Protein AF-A0A7S2MA57-F1 (afdb_monomer)

Structure (mmCIF, N/CA/C/O backbone):
data_AF-A0A7S2MA57-F1
#
_entry.id   AF-A0A7S2MA57-F1
#
loop_
_atom_site.group_PDB
_atom_site.id
_atom_site.type_symbol
_atom_site.label_atom_id
_atom_site.label_alt_id
_atom_site.label_comp_id
_atom_site.label_asym_id
_atom_site.label_entity_id
_atom_site.label_seq_id
_atom_site.pdbx_PDB_ins_code
_atom_site.Cartn_x
_atom_site.Cartn_y
_atom_site.Cartn_z
_atom_site.occupancy
_atom_site.B_iso_or_equiv
_atom_site.auth_seq_id
_atom_site.auth_comp_id
_atom_site.auth_asym_id
_atom_site.auth_atom_id
_atom_site.pdbx_PDB_model_num
ATOM 1 N N . SER A 1 1 ? 3.643 -1.842 17.073 1.00 68.69 1 SER A N 1
ATOM 2 C CA . SER A 1 1 ? 4.776 -1.241 16.333 1.00 68.69 1 SER A CA 1
ATOM 3 C C . SER A 1 1 ? 4.291 -0.737 14.978 1.00 68.69 1 SER A C 1
ATOM 5 O O . SER A 1 1 ? 3.244 -1.193 14.526 1.00 68.69 1 SER A O 1
ATOM 7 N N . VAL A 1 2 ? 5.027 0.169 14.314 1.00 77.69 2 VAL A N 1
ATOM 8 C CA . VAL A 1 2 ? 4.663 0.701 12.977 1.00 77.69 2 VAL A CA 1
ATOM 9 C C . VAL A 1 2 ? 4.400 -0.425 11.975 1.00 77.69 2 VAL A C 1
ATOM 11 O O . VAL A 1 2 ? 3.403 -0.397 11.265 1.00 77.69 2 VAL A O 1
ATOM 14 N N . LEU A 1 3 ? 5.228 -1.474 11.976 1.00 82.31 3 LEU A N 1
ATOM 15 C CA . LEU A 1 3 ? 5.058 -2.611 11.069 1.00 82.31 3 LEU A CA 1
ATOM 16 C C . LEU A 1 3 ? 3.734 -3.362 11.284 1.00 82.31 3 LEU A C 1
ATOM 18 O O . LEU A 1 3 ? 3.107 -3.780 10.314 1.00 82.31 3 LEU A O 1
ATOM 22 N N . GLN A 1 4 ? 3.282 -3.513 12.532 1.00 79.25 4 GLN A N 1
ATOM 23 C CA . GLN A 1 4 ? 1.975 -4.114 12.826 1.00 79.25 4 GLN A CA 1
ATOM 24 C C . GLN A 1 4 ? 0.835 -3.223 12.323 1.00 79.25 4 GLN A C 1
ATOM 26 O O . GLN A 1 4 ? -0.123 -3.733 11.756 1.00 79.25 4 GLN A O 1
ATOM 31 N N . ALA A 1 5 ? 0.958 -1.901 12.464 1.00 79.81 5 ALA A N 1
ATOM 32 C CA . ALA A 1 5 ? -0.032 -0.947 11.967 1.00 79.81 5 ALA A CA 1
ATOM 33 C C . ALA A 1 5 ? -0.131 -0.958 10.436 1.00 79.81 5 ALA A C 1
ATOM 35 O O . ALA A 1 5 ? -1.224 -1.046 9.880 1.00 79.81 5 ALA A O 1
ATOM 36 N N . VAL A 1 6 ? 1.017 -0.959 9.754 1.00 88.38 6 VAL A N 1
ATOM 37 C CA . VAL A 1 6 ? 1.087 -1.093 8.294 1.00 88.38 6 VAL A CA 1
ATOM 38 C C . VAL A 1 6 ? 0.484 -2.425 7.859 1.00 88.38 6 VAL A C 1
ATOM 40 O O . VAL A 1 6 ? -0.307 -2.463 6.922 1.00 88.38 6 VAL A O 1
ATOM 43 N N . SER A 1 7 ? 0.803 -3.513 8.564 1.00 88.31 7 SER A N 1
ATOM 44 C CA . SER A 1 7 ? 0.260 -4.840 8.256 1.00 88.31 7 SER A CA 1
ATOM 45 C C . SER A 1 7 ? -1.256 -4.903 8.460 1.00 88.31 7 SER A C 1
ATOM 47 O O . SER A 1 7 ? -1.947 -5.542 7.670 1.00 88.31 7 SER A O 1
ATOM 49 N N . ALA A 1 8 ? -1.778 -4.204 9.473 1.00 83.94 8 ALA A N 1
ATOM 50 C CA . ALA A 1 8 ? -3.209 -4.044 9.717 1.00 83.94 8 ALA A CA 1
ATOM 51 C C . ALA A 1 8 ? -3.909 -3.306 8.584 1.00 83.94 8 ALA A C 1
ATOM 53 O O . ALA A 1 8 ? -4.908 -3.794 8.062 1.00 83.94 8 ALA A O 1
ATOM 54 N N . CYS A 1 9 ? -3.341 -2.180 8.155 1.00 87.50 9 CYS A N 1
ATOM 55 C CA . CYS A 1 9 ? -3.924 -1.373 7.090 1.00 87.50 9 CYS A CA 1
ATOM 56 C C . CYS A 1 9 ? -3.825 -2.046 5.718 1.00 87.50 9 CYS A C 1
ATOM 58 O O . CYS A 1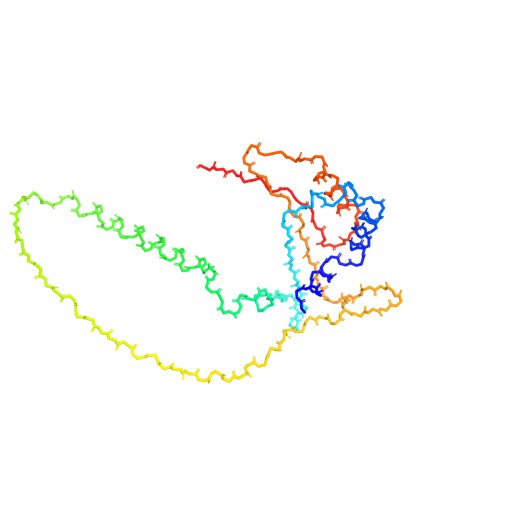 9 ? -4.754 -1.957 4.920 1.00 87.50 9 CYS A O 1
ATOM 60 N N . ALA A 1 10 ? -2.725 -2.749 5.443 1.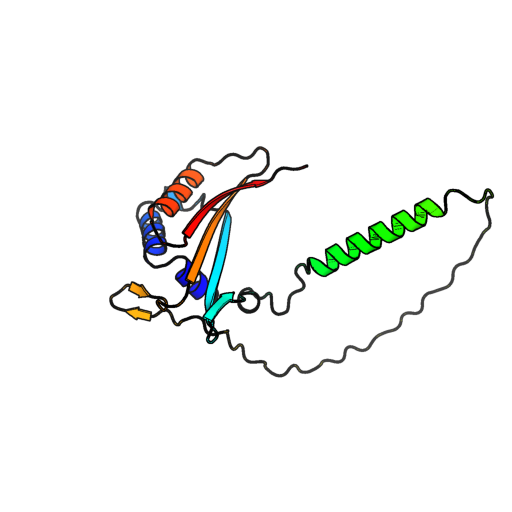00 90.69 10 ALA A N 1
ATOM 61 C CA . ALA A 1 10 ? -2.558 -3.498 4.204 1.00 90.69 10 ALA A CA 1
ATOM 62 C C . ALA A 1 10 ? -3.466 -4.737 4.155 1.00 90.69 10 ALA A C 1
ATOM 64 O O . ALA A 1 10 ? -3.992 -5.093 3.099 1.00 90.69 10 ALA A O 1
ATOM 65 N N . GLY A 1 11 ? -3.642 -5.415 5.291 1.00 87.31 11 GLY A N 1
ATOM 66 C CA . GLY A 1 11 ? -4.363 -6.676 5.384 1.00 87.31 11 GLY A CA 1
ATOM 67 C C . GLY A 1 11 ? -3.663 -7.843 4.670 1.00 87.31 11 GLY A C 1
ATOM 68 O O . GLY A 1 11 ? -2.747 -7.686 3.857 1.00 87.31 11 GLY A O 1
ATOM 69 N N . GLY A 1 12 ? -4.123 -9.066 4.949 1.00 87.69 12 GLY A N 1
ATOM 70 C CA . GLY A 1 12 ? -3.501 -10.285 4.415 1.00 87.69 12 GLY A CA 1
ATOM 71 C C . GLY A 1 12 ? -3.557 -10.411 2.886 1.00 87.69 12 GLY A C 1
ATOM 72 O O . GLY A 1 12 ? -2.613 -10.910 2.273 1.00 87.69 12 GLY A O 1
ATOM 73 N N . ARG A 1 13 ? -4.627 -9.927 2.238 1.00 90.19 13 ARG A N 1
ATOM 74 C CA . ARG A 1 13 ? -4.774 -9.978 0.769 1.00 90.19 13 ARG A CA 1
ATOM 75 C C . ARG A 1 13 ? -3.748 -9.109 0.045 1.00 90.19 13 ARG A C 1
ATOM 77 O O . ARG A 1 13 ? -3.128 -9.581 -0.905 1.00 90.19 13 ARG A O 1
ATOM 84 N N . MET A 1 14 ? -3.515 -7.884 0.518 1.00 93.56 14 MET A N 1
ATOM 85 C CA . MET A 1 14 ? -2.506 -7.011 -0.085 1.00 93.56 14 MET A CA 1
ATOM 86 C C . MET A 1 14 ? -1.110 -7.586 0.104 1.00 93.56 14 MET A C 1
ATOM 88 O O . MET A 1 14 ? -0.376 -7.760 -0.865 1.00 93.56 14 MET A O 1
ATOM 92 N N . LEU A 1 15 ? -0.767 -7.936 1.347 1.00 94.06 15 LEU A N 1
ATOM 93 C CA . LEU A 1 15 ? 0.555 -8.464 1.670 1.00 94.06 15 LEU A CA 1
ATOM 94 C C . LEU A 1 15 ? 0.847 -9.751 0.897 1.00 94.06 15 LEU A C 1
ATOM 96 O O . LEU A 1 15 ? 1.915 -9.873 0.308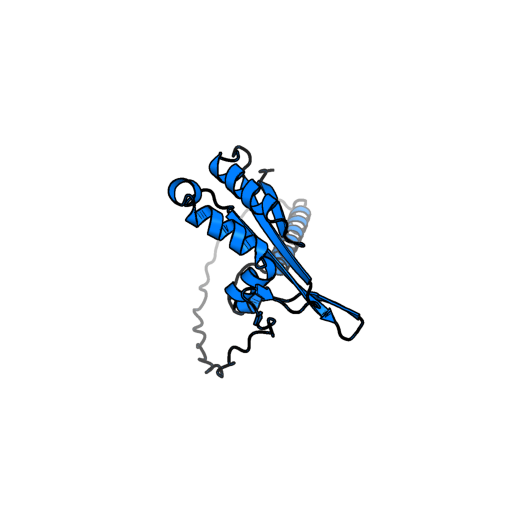 1.00 94.06 15 LEU A O 1
ATOM 100 N N . SER A 1 16 ? -0.106 -10.685 0.830 1.00 94.44 16 SER A N 1
ATOM 101 C CA . SER A 1 16 ? 0.069 -11.913 0.043 1.00 94.44 16 SER A CA 1
ATOM 102 C C . SER A 1 16 ? 0.233 -11.630 -1.449 1.00 94.44 16 SER A C 1
ATOM 104 O O . SER A 1 16 ? 1.080 -12.256 -2.080 1.00 94.44 16 SER A O 1
ATOM 106 N N . THR A 1 17 ? -0.500 -10.664 -2.009 1.00 96.00 17 THR A N 1
ATOM 107 C CA . THR A 1 17 ? -0.375 -10.267 -3.421 1.00 96.00 17 THR A CA 1
ATOM 108 C C . THR A 1 17 ? 1.010 -9.685 -3.716 1.00 96.00 17 THR A C 1
ATOM 110 O O . THR A 1 17 ? 1.671 -10.118 -4.661 1.00 96.00 17 THR A O 1
ATOM 113 N N . VAL A 1 18 ? 1.494 -8.767 -2.875 1.00 96.31 18 VAL A N 1
ATOM 114 C CA . VAL A 1 18 ? 2.828 -8.153 -2.994 1.00 96.31 18 VAL A CA 1
ATOM 115 C C . VAL A 1 18 ? 3.930 -9.203 -2.838 1.00 96.31 18 VAL A C 1
ATOM 117 O O . VAL A 1 18 ? 4.781 -9.342 -3.716 1.00 96.31 18 VAL A O 1
ATOM 120 N N . LEU A 1 19 ? 3.890 -9.996 -1.763 1.00 96.62 19 LEU A N 1
ATOM 121 C CA . LEU A 1 19 ? 4.907 -11.012 -1.479 1.00 96.62 19 LEU A CA 1
ATOM 122 C C . LEU A 1 19 ? 4.944 -12.098 -2.556 1.00 96.62 19 LEU A C 1
ATOM 124 O O . LEU A 1 19 ? 6.024 -12.498 -2.984 1.00 96.62 19 LEU A O 1
ATOM 128 N N . ARG A 1 20 ? 3.780 -12.545 -3.042 1.00 97.44 20 ARG A N 1
ATOM 129 C CA . ARG A 1 20 ? 3.695 -13.509 -4.146 1.00 97.44 20 ARG A CA 1
ATOM 130 C C . ARG A 1 20 ? 4.289 -12.940 -5.427 1.00 97.44 20 ARG A C 1
ATOM 132 O O . ARG A 1 20 ? 5.005 -13.653 -6.117 1.00 97.44 20 ARG A O 1
ATOM 139 N N . THR A 1 21 ? 4.020 -11.673 -5.728 1.00 97.50 21 THR A N 1
ATOM 140 C CA . THR A 1 21 ? 4.571 -10.993 -6.907 1.00 97.50 21 THR A CA 1
ATOM 141 C C . THR A 1 21 ? 6.097 -10.940 -6.846 1.00 97.50 21 THR A C 1
ATOM 143 O O . THR A 1 21 ? 6.763 -11.356 -7.791 1.00 97.50 21 THR A O 1
ATOM 146 N N . MET A 1 22 ? 6.662 -10.531 -5.705 1.00 97.50 22 MET A N 1
ATOM 147 C CA . MET A 1 22 ? 8.116 -10.508 -5.512 1.00 97.50 22 MET A CA 1
ATOM 148 C C . MET A 1 22 ? 8.738 -11.906 -5.549 1.00 97.50 22 MET A C 1
ATOM 150 O O . MET A 1 22 ? 9.830 -12.070 -6.080 1.00 97.50 22 MET A O 1
ATOM 154 N N . ALA A 1 23 ? 8.061 -12.915 -4.996 1.00 98.00 23 ALA A N 1
ATOM 155 C CA . ALA A 1 23 ? 8.553 -14.290 -5.001 1.00 98.00 23 ALA A CA 1
ATOM 156 C C . ALA A 1 23 ? 8.550 -14.917 -6.405 1.00 98.00 23 ALA A C 1
ATOM 158 O O . ALA A 1 23 ? 9.405 -15.749 -6.697 1.00 98.00 23 ALA A O 1
ATOM 159 N N . LEU A 1 24 ? 7.598 -14.535 -7.263 1.00 97.94 24 LEU A N 1
ATOM 160 C CA . LEU A 1 24 ? 7.503 -15.039 -8.634 1.00 97.94 24 LEU A CA 1
ATOM 161 C C . LEU A 1 24 ? 8.534 -14.397 -9.567 1.00 97.94 24 LEU A C 1
ATOM 163 O O . LEU A 1 24 ? 9.096 -15.102 -10.400 1.00 97.94 24 LEU A O 1
ATOM 167 N N . ASP A 1 25 ? 8.788 -13.092 -9.435 1.00 97.62 25 ASP A N 1
ATOM 168 C CA . ASP A 1 25 ? 9.763 -12.388 -10.273 1.00 97.62 25 ASP A CA 1
ATOM 169 C C . ASP A 1 25 ? 10.427 -11.218 -9.532 1.00 97.62 25 ASP A C 1
ATOM 171 O O . ASP A 1 25 ? 10.146 -10.035 -9.750 1.00 97.62 25 ASP A O 1
ATOM 175 N N . TYR A 1 26 ? 11.357 -11.553 -8.641 1.00 97.00 26 TYR A N 1
ATOM 176 C CA . TYR A 1 26 ? 12.136 -10.545 -7.929 1.00 97.00 26 TYR A CA 1
ATOM 177 C C . TYR A 1 26 ? 12.978 -9.686 -8.887 1.00 97.00 26 TYR A C 1
ATOM 179 O O . TYR A 1 26 ? 13.149 -8.495 -8.648 1.00 97.00 26 TYR A O 1
ATOM 187 N N . GLY A 1 27 ? 13.474 -10.249 -9.997 1.00 97.25 27 GLY A N 1
ATOM 188 C CA . GLY A 1 27 ? 14.293 -9.526 -10.978 1.00 97.25 27 GLY A CA 1
ATOM 189 C C . GLY A 1 27 ? 13.544 -8.372 -11.656 1.00 97.25 27 GLY A C 1
ATOM 190 O O . GLY A 1 27 ? 14.114 -7.309 -11.912 1.00 97.25 27 GLY A O 1
ATOM 191 N N . TYR A 1 28 ? 12.244 -8.528 -11.893 1.00 97.44 28 TYR A N 1
ATOM 192 C CA . TYR A 1 28 ? 11.412 -7.431 -12.369 1.00 97.44 28 TYR A CA 1
ATOM 193 C C . TYR A 1 28 ? 10.990 -6.498 -11.222 1.00 97.44 28 TYR A C 1
ATOM 195 O O . TYR A 1 28 ? 11.173 -5.279 -11.329 1.00 97.44 28 TYR A O 1
ATOM 203 N N . PHE A 1 29 ? 10.504 -7.060 -10.108 1.00 97.75 29 PHE A N 1
ATOM 204 C CA . PHE A 1 29 ? 9.818 -6.327 -9.035 1.00 97.75 29 PHE A CA 1
ATOM 205 C C . PHE A 1 29 ? 10.707 -5.814 -7.885 1.00 97.75 29 PHE A C 1
ATOM 207 O O . PHE A 1 29 ? 10.198 -5.132 -7.001 1.00 97.75 29 PHE A O 1
ATOM 214 N N . HIS A 1 30 ? 12.029 -6.014 -7.888 1.00 95.94 30 HIS A N 1
ATOM 215 C CA . HIS A 1 30 ? 12.920 -5.431 -6.863 1.00 95.94 30 HIS A CA 1
ATOM 216 C C . HIS A 1 30 ? 13.004 -3.887 -6.901 1.00 95.94 30 HIS A C 1
ATOM 218 O O . HIS A 1 30 ? 13.668 -3.282 -6.060 1.00 95.94 30 HIS A O 1
ATOM 224 N N . SER A 1 31 ? 12.415 -3.240 -7.913 1.00 96.50 31 SER A N 1
ATOM 225 C CA . SER A 1 31 ? 12.479 -1.792 -8.153 1.00 96.50 31 SER A CA 1
ATOM 226 C C . SER A 1 31 ? 11.140 -1.248 -8.649 1.00 96.50 31 SER A C 1
ATOM 228 O O . SER A 1 31 ? 10.333 -2.006 -9.187 1.00 96.50 31 SER A O 1
ATOM 230 N N . GLY A 1 32 ? 10.947 0.069 -8.554 1.00 96.00 32 GLY A N 1
ATOM 231 C CA . GLY A 1 32 ? 9.734 0.743 -9.028 1.00 96.00 32 GLY A CA 1
ATOM 232 C C . GLY A 1 32 ? 8.546 0.618 -8.075 1.00 96.00 32 GLY A C 1
ATOM 233 O O . GLY A 1 32 ? 7.416 0.818 -8.508 1.00 96.00 32 GLY A O 1
ATOM 234 N N . MET A 1 33 ? 8.795 0.246 -6.816 1.00 96.31 33 MET A N 1
ATOM 235 C CA . MET A 1 33 ? 7.784 0.289 -5.764 1.00 96.31 33 MET A CA 1
ATOM 236 C C . MET A 1 33 ? 7.365 1.752 -5.525 1.00 96.31 33 MET A C 1
ATOM 238 O O . MET A 1 33 ? 8.234 2.618 -5.621 1.00 96.31 33 MET A O 1
ATOM 242 N N . PRO A 1 34 ? 6.084 2.029 -5.225 1.00 96.81 34 PRO A N 1
ATOM 243 C CA . PRO A 1 34 ? 5.610 3.395 -5.027 1.00 96.81 34 PRO A CA 1
ATOM 244 C C . PRO A 1 34 ? 6.303 4.108 -3.863 1.00 96.81 34 PRO A C 1
ATOM 246 O O . PRO A 1 34 ? 6.624 3.475 -2.855 1.00 96.81 34 PRO A O 1
ATOM 249 N N . ASP A 1 35 ? 6.493 5.419 -4.002 1.00 97.06 35 ASP A N 1
ATOM 250 C CA . ASP A 1 35 ? 7.306 6.234 -3.089 1.00 97.06 35 ASP A CA 1
ATOM 251 C C . ASP A 1 35 ? 6.746 6.325 -1.667 1.00 97.06 35 ASP A C 1
ATOM 253 O O . ASP A 1 35 ? 7.499 6.300 -0.692 1.00 97.06 35 ASP A O 1
ATOM 257 N N . LEU A 1 36 ? 5.424 6.468 -1.540 1.00 96.75 36 LEU A N 1
ATOM 258 C CA . LEU A 1 36 ? 4.769 6.763 -0.271 1.00 96.75 36 LEU A CA 1
ATOM 259 C C . LEU A 1 36 ? 3.696 5.735 0.077 1.00 96.75 36 LEU A C 1
ATOM 261 O O . LEU A 1 36 ? 2.919 5.266 -0.759 1.00 96.75 36 LEU A O 1
ATOM 265 N N . LEU A 1 37 ? 3.610 5.464 1.375 1.00 94.38 37 LEU A N 1
ATOM 266 C CA . LEU A 1 37 ? 2.584 4.647 1.999 1.00 94.38 37 LEU A CA 1
ATOM 267 C C . LEU A 1 37 ? 1.948 5.471 3.111 1.00 94.38 37 LEU A C 1
ATOM 269 O O . LEU A 1 37 ? 2.555 5.718 4.150 1.00 94.38 37 LEU A O 1
ATOM 273 N N . LEU A 1 38 ? 0.719 5.909 2.870 1.00 94.19 38 LEU A N 1
ATOM 274 C CA . LEU A 1 38 ? -0.080 6.647 3.837 1.00 94.19 38 LEU A CA 1
ATOM 275 C C . LEU A 1 38 ? -1.037 5.673 4.512 1.00 94.19 38 LEU A C 1
ATOM 277 O O . LEU A 1 38 ? -1.624 4.820 3.845 1.00 94.19 38 LEU A O 1
ATOM 281 N N . MET A 1 39 ? -1.221 5.803 5.820 1.00 91.31 39 MET A N 1
ATOM 282 C CA . MET A 1 39 ? -2.168 4.979 6.560 1.00 91.31 39 MET A CA 1
ATOM 283 C C . MET A 1 39 ? -2.895 5.796 7.615 1.00 91.31 39 MET A C 1
ATOM 285 O O . MET A 1 39 ? -2.337 6.725 8.195 1.00 91.31 39 MET A O 1
ATOM 289 N N . ARG A 1 40 ? -4.138 5.416 7.881 1.00 89.44 40 ARG A N 1
ATOM 290 C CA . ARG A 1 40 ? -4.906 5.888 9.028 1.00 89.44 40 ARG A CA 1
ATOM 291 C C . ARG A 1 40 ? -5.761 4.750 9.557 1.00 89.44 40 ARG A C 1
ATOM 293 O O . ARG A 1 40 ? -6.233 3.911 8.791 1.00 89.44 40 ARG A O 1
ATOM 300 N N . ALA A 1 41 ? -5.951 4.726 10.866 1.00 87.69 41 ALA A N 1
ATOM 301 C CA . ALA A 1 41 ? -6.843 3.783 11.516 1.00 87.69 41 ALA A CA 1
ATOM 302 C C . ALA A 1 41 ? -7.836 4.541 12.384 1.00 87.69 41 ALA A C 1
ATOM 304 O O . ALA A 1 41 ? -7.517 5.594 12.939 1.00 87.69 41 ALA A O 1
ATOM 305 N N . PHE A 1 42 ? -9.029 3.981 12.515 1.00 87.06 42 PHE A N 1
ATOM 306 C CA . PHE A 1 42 ? -10.075 4.516 13.356 1.00 87.06 42 PHE A CA 1
ATOM 307 C C . PHE A 1 42 ? -10.550 3.452 14.329 1.00 87.06 42 PHE A C 1
ATOM 309 O O . PHE A 1 42 ? -10.920 2.343 13.936 1.00 87.06 42 PHE A O 1
ATOM 316 N N . GLN A 1 43 ? -10.572 3.828 15.600 1.00 86.19 43 GLN A N 1
ATOM 317 C CA . GLN A 1 43 ? -11.124 3.020 16.668 1.00 86.19 43 GLN A CA 1
ATOM 318 C C . GLN A 1 43 ? -12.578 3.440 16.927 1.00 86.19 43 GLN A C 1
ATOM 320 O O . GLN A 1 43 ? -12.858 4.639 17.003 1.00 86.19 43 GLN A O 1
ATOM 325 N N . PRO A 1 44 ? -13.515 2.503 17.119 1.00 85.06 44 PRO A N 1
ATOM 326 C CA . PRO A 1 44 ? -14.879 2.846 17.494 1.00 85.06 44 PRO A CA 1
ATOM 327 C C . PRO A 1 44 ? -14.909 3.519 18.875 1.00 85.06 44 PRO A C 1
ATOM 329 O O . PRO A 1 44 ? -14.280 3.069 19.836 1.00 85.06 44 PRO A O 1
ATOM 332 N N . SER A 1 45 ? -15.643 4.625 18.983 1.00 86.62 45 SER A N 1
ATOM 333 C CA . SER A 1 45 ? -15.822 5.347 20.243 1.00 86.62 45 SER A CA 1
ATOM 334 C C . SER A 1 45 ? -16.948 4.739 21.079 1.00 86.62 45 SER A C 1
ATOM 336 O O . SER A 1 45 ? -18.009 4.394 20.559 1.00 86.62 45 SER A O 1
ATOM 338 N N . LYS A 1 46 ? -16.779 4.721 22.408 1.00 83.94 46 LYS A N 1
ATOM 339 C CA . LYS A 1 46 ? -17.835 4.320 23.359 1.00 83.94 46 LYS A CA 1
ATOM 340 C C . LYS A 1 46 ? -19.089 5.197 23.271 1.00 83.94 46 LYS A C 1
ATOM 342 O O . LYS A 1 46 ? -20.168 4.748 23.635 1.00 83.94 46 LYS A O 1
ATOM 347 N N . SER A 1 47 ? -18.952 6.438 22.804 1.00 85.00 47 SER A N 1
ATOM 348 C CA . SER A 1 47 ? -20.060 7.384 22.615 1.00 85.00 47 SER A CA 1
ATOM 349 C C . SER A 1 47 ? -20.819 7.195 21.295 1.00 85.00 47 SER A C 1
ATOM 351 O O . SER A 1 47 ? -21.718 7.978 21.003 1.00 85.00 47 SER A O 1
ATOM 353 N N . GLY A 1 48 ? -20.432 6.213 20.474 1.00 81.06 48 GLY A N 1
ATOM 354 C CA . GLY A 1 48 ? -20.771 6.180 19.054 1.00 81.06 48 GLY A CA 1
ATOM 355 C C . GLY A 1 48 ? -19.849 7.102 18.249 1.00 81.06 48 GLY A C 1
ATOM 356 O O . GLY A 1 48 ? -19.427 8.157 18.728 1.00 81.06 48 GLY A O 1
ATOM 357 N N . GLY A 1 49 ? -19.494 6.677 17.035 1.00 86.00 49 GLY A N 1
ATOM 358 C CA . GLY A 1 49 ? -18.539 7.366 16.162 1.00 86.00 49 GLY A CA 1
ATOM 359 C C . GLY A 1 49 ? -17.155 6.715 16.130 1.00 86.00 49 GLY A C 1
ATOM 360 O O . GLY A 1 49 ? -16.960 5.608 16.632 1.00 86.00 49 GLY A O 1
ATOM 361 N N . TRP A 1 50 ? -16.200 7.418 15.526 1.00 87.81 50 TRP A N 1
ATOM 362 C CA . TRP A 1 50 ? -14.861 6.922 15.215 1.00 87.81 50 TRP A CA 1
ATOM 363 C C . TRP A 1 50 ? -13.801 7.884 15.753 1.00 87.81 50 TRP A C 1
ATOM 365 O O . TRP A 1 50 ? -13.857 9.081 15.480 1.00 87.81 50 TRP A O 1
ATOM 375 N N . ASN A 1 51 ? -12.829 7.360 16.492 1.00 86.69 51 ASN A N 1
ATOM 376 C CA . ASN A 1 51 ? -11.664 8.091 16.971 1.00 86.69 51 ASN A CA 1
ATOM 377 C C . ASN A 1 51 ? -10.487 7.805 16.040 1.00 86.69 51 ASN A C 1
ATOM 379 O O . ASN A 1 51 ? -10.123 6.643 15.855 1.00 86.69 51 ASN A O 1
ATOM 383 N N . LEU A 1 52 ? -9.892 8.852 15.464 1.00 85.94 5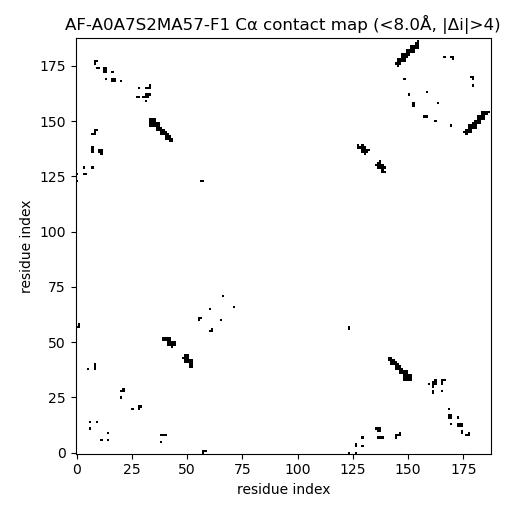2 LEU A N 1
ATOM 384 C CA . LEU A 1 52 ? -8.659 8.718 14.693 1.00 85.94 52 LEU A CA 1
ATOM 385 C C . LEU A 1 52 ? -7.526 8.277 15.625 1.00 85.94 52 LEU A C 1
ATOM 387 O O . LEU A 1 52 ? -7.323 8.863 16.688 1.00 85.94 52 LEU A O 1
ATOM 391 N N . VAL A 1 53 ? -6.802 7.245 15.212 1.00 84.06 53 VAL A N 1
ATOM 392 C CA . VAL A 1 53 ? -5.635 6.747 15.933 1.00 84.06 53 VAL A CA 1
ATOM 393 C C . VAL A 1 53 ? -4.444 7.630 15.588 1.00 84.06 53 VAL A C 1
ATOM 395 O O . VAL A 1 53 ? -4.103 7.784 14.416 1.00 84.06 53 VAL A O 1
ATOM 398 N N . ASP A 1 54 ? -3.818 8.201 16.612 1.00 82.06 54 ASP A N 1
ATOM 399 C CA . ASP A 1 54 ? -2.579 8.955 16.464 1.00 82.06 54 ASP A CA 1
ATOM 400 C C . ASP A 1 54 ? -1.378 7.996 16.434 1.00 82.06 54 ASP A C 1
ATOM 402 O O . ASP A 1 54 ? -1.173 7.199 17.352 1.00 82.06 54 ASP A O 1
ATOM 406 N N . PHE A 1 55 ? -0.600 8.061 15.352 1.00 77.00 55 PHE A N 1
ATOM 407 C CA . PHE A 1 55 ? 0.604 7.256 15.148 1.00 77.00 55 PHE A CA 1
ATOM 408 C C . PHE A 1 55 ? 1.903 8.028 15.410 1.00 77.00 55 PHE A C 1
ATOM 410 O O . PHE A 1 55 ? 2.974 7.432 15.276 1.00 77.00 55 PHE A O 1
ATOM 417 N N . SER A 1 56 ? 1.834 9.310 15.781 1.00 73.44 56 SER A N 1
ATOM 418 C CA . SER A 1 56 ? 3.000 10.180 16.006 1.00 73.44 56 SER A CA 1
ATOM 419 C C . SER A 1 56 ? 4.007 9.551 16.977 1.00 73.44 56 SER A C 1
ATOM 421 O O . SER A 1 56 ? 5.209 9.483 16.713 1.00 73.44 56 SER A O 1
ATOM 423 N N . GLU A 1 57 ? 3.512 8.953 18.059 1.00 65.94 57 GLU A N 1
ATOM 424 C CA . GLU A 1 57 ? 4.341 8.252 19.039 1.00 65.94 57 GLU A CA 1
ATOM 425 C C . GLU A 1 57 ? 5.052 7.016 18.460 1.00 65.94 57 GLU A C 1
ATOM 427 O O . GLU A 1 57 ? 6.176 6.704 18.852 1.00 65.94 57 GLU A O 1
ATOM 432 N N . TRP A 1 58 ? 4.453 6.322 17.486 1.00 64.94 58 TRP A N 1
ATOM 433 C CA . TRP A 1 58 ? 5.065 5.146 16.850 1.00 64.94 58 TRP A CA 1
ATOM 434 C C . TRP A 1 58 ? 6.070 5.503 15.763 1.00 64.94 58 TRP A C 1
ATOM 436 O O . TRP A 1 58 ? 7.023 4.752 15.560 1.00 64.94 58 TRP A O 1
ATOM 446 N N . LEU A 1 59 ? 5.849 6.614 15.060 1.00 65.00 59 LEU A N 1
ATOM 447 C CA . LEU A 1 59 ? 6.747 7.113 14.017 1.00 65.00 59 LEU A CA 1
ATOM 448 C C . LEU A 1 59 ? 7.995 7.799 14.595 1.00 65.00 59 LEU A C 1
ATOM 450 O O . LEU A 1 59 ? 8.896 8.161 13.845 1.00 65.00 59 LEU A O 1
ATOM 454 N N . GLY A 1 60 ? 8.081 7.925 15.924 1.00 58.75 60 GLY A N 1
ATOM 455 C CA . GLY A 1 60 ? 9.173 8.627 16.595 1.00 58.75 60 GLY A CA 1
ATOM 456 C C . GLY A 1 60 ? 9.011 10.149 16.576 1.00 58.75 60 GLY A C 1
ATOM 457 O O . GLY A 1 60 ? 9.970 10.862 16.853 1.00 58.75 60 GLY A O 1
ATOM 458 N N . GLU A 1 61 ? 7.808 10.648 16.278 1.00 57.75 61 GLU A N 1
ATOM 459 C CA . GLU A 1 61 ? 7.468 12.077 16.305 1.00 57.75 61 GLU A CA 1
ATOM 460 C C . GLU A 1 61 ? 7.120 12.560 17.721 1.00 57.75 61 GLU A C 1
ATOM 462 O O . GLU A 1 61 ? 7.130 13.761 17.993 1.00 57.75 61 GLU A O 1
ATOM 467 N N . ALA A 1 62 ? 6.906 11.640 18.670 1.00 50.34 62 ALA A N 1
ATOM 468 C CA . ALA A 1 62 ? 6.863 11.958 20.096 1.00 50.34 62 ALA A CA 1
ATOM 469 C C . ALA A 1 62 ? 8.266 12.341 20.610 1.00 50.34 62 ALA A C 1
ATOM 471 O O . ALA A 1 62 ? 8.942 11.568 21.286 1.00 50.34 62 ALA A O 1
ATOM 472 N N . GLY A 1 63 ? 8.710 13.554 20.273 1.00 47.28 63 GLY A N 1
ATOM 473 C CA . GLY A 1 63 ? 9.934 14.166 20.795 1.00 47.28 63 GLY A CA 1
ATOM 474 C C . GLY A 1 63 ? 10.886 14.773 19.763 1.00 47.28 63 GLY A C 1
ATOM 475 O O . GLY A 1 63 ? 11.967 15.210 20.157 1.00 47.28 63 GLY A O 1
ATOM 476 N N . GLY A 1 64 ? 10.527 14.823 18.478 1.00 41.28 64 GLY A N 1
ATOM 477 C CA . GLY A 1 64 ? 11.399 15.332 17.418 1.00 41.28 64 GLY A CA 1
ATOM 478 C C . GLY A 1 64 ? 10.747 16.442 16.604 1.00 41.28 64 GLY A C 1
ATOM 479 O O . GLY A 1 64 ? 9.851 16.171 15.824 1.00 41.28 64 GLY A O 1
ATOM 480 N N . ASP A 1 65 ? 11.237 17.660 16.822 1.00 44.94 65 ASP A N 1
ATOM 481 C CA . ASP A 1 65 ? 11.255 18.915 16.040 1.00 44.94 65 ASP A CA 1
ATOM 482 C C . ASP A 1 65 ? 10.892 18.885 14.522 1.00 44.94 65 ASP A C 1
ATOM 484 O O . ASP A 1 65 ? 11.604 19.461 13.699 1.00 44.94 65 ASP A O 1
ATOM 488 N N . TYR A 1 66 ? 9.798 18.237 14.110 1.00 44.72 66 TYR A N 1
ATOM 489 C CA . TYR A 1 66 ? 9.319 18.217 12.724 1.00 44.72 66 TYR A CA 1
ATOM 490 C C . TYR A 1 66 ? 7.968 18.934 12.594 1.00 44.72 66 TYR A C 1
ATOM 492 O O . TYR A 1 66 ? 6.933 18.436 13.017 1.00 44.72 66 TYR A O 1
ATOM 500 N N . PHE A 1 67 ? 8.042 20.133 12.005 1.00 49.12 67 PHE A N 1
ATOM 501 C CA . PHE A 1 67 ? 6.973 20.910 11.365 1.00 49.12 67 PHE A CA 1
ATOM 502 C C . PHE A 1 67 ? 5.637 21.025 12.125 1.00 49.12 67 PHE A C 1
ATOM 504 O O . PHE A 1 67 ? 4.634 20.409 11.783 1.00 49.12 67 PHE A O 1
ATOM 511 N N . ASP A 1 68 ? 5.597 21.929 13.109 1.00 54.28 68 ASP A N 1
ATOM 512 C CA . ASP A 1 68 ? 4.339 22.519 13.579 1.00 54.28 68 ASP A CA 1
ATOM 513 C C . ASP A 1 68 ? 3.826 23.516 12.523 1.00 54.28 68 ASP A C 1
ATOM 515 O O . ASP A 1 68 ? 4.207 24.693 12.511 1.00 54.28 68 ASP A O 1
ATOM 519 N N . ASP A 1 69 ? 2.976 23.032 11.614 1.00 56.66 69 ASP A N 1
ATOM 520 C CA . ASP A 1 69 ? 2.330 23.842 10.573 1.00 56.66 69 ASP A CA 1
ATOM 521 C C . ASP A 1 69 ? 1.642 25.087 11.157 1.00 56.66 69 ASP A C 1
ATOM 523 O O . ASP A 1 69 ? 1.658 26.151 10.533 1.00 56.66 69 ASP A O 1
ATOM 527 N N . ARG A 1 70 ? 1.117 25.014 12.392 1.00 55.91 70 ARG A N 1
ATOM 528 C CA . ARG A 1 70 ? 0.465 26.164 13.039 1.00 55.91 70 ARG A CA 1
ATOM 529 C C . ARG A 1 70 ? 1.463 27.230 13.463 1.00 55.91 70 ARG A C 1
ATOM 531 O O . ARG A 1 70 ? 1.149 28.416 13.401 1.00 55.91 70 ARG A O 1
ATOM 538 N N . GLU A 1 71 ? 2.662 26.847 13.890 1.00 66.38 71 GLU A N 1
ATOM 539 C CA . GLU A 1 71 ? 3.711 27.798 14.266 1.00 66.38 71 GLU A CA 1
ATOM 540 C C . GLU A 1 71 ? 4.322 28.472 13.029 1.00 66.38 71 GLU A C 1
ATOM 542 O O . GLU A 1 71 ? 4.632 29.666 13.073 1.00 66.38 71 GLU A O 1
ATOM 547 N N . MET A 1 72 ? 4.447 27.757 11.906 1.00 64.62 72 MET A N 1
ATOM 548 C CA . MET A 1 72 ? 4.871 28.359 10.638 1.00 64.62 72 MET A CA 1
ATOM 549 C C . MET A 1 72 ? 3.802 29.293 10.071 1.00 64.62 72 MET A C 1
ATOM 551 O O . MET A 1 72 ? 4.134 30.419 9.705 1.00 64.62 72 MET A O 1
ATOM 555 N N . GLU A 1 73 ? 2.532 28.884 10.058 1.00 72.00 73 GLU A N 1
ATOM 556 C CA . GLU A 1 73 ? 1.415 29.736 9.638 1.00 72.00 73 GLU A CA 1
ATOM 557 C C . GLU A 1 73 ? 1.335 30.998 10.509 1.00 72.00 73 GLU A C 1
ATOM 559 O O . GLU A 1 73 ? 1.238 32.115 9.998 1.00 72.00 73 GLU A O 1
ATOM 564 N N . ARG A 1 74 ? 1.516 30.860 11.830 1.00 71.25 74 ARG A N 1
ATOM 565 C CA . ARG A 1 74 ? 1.588 31.995 12.759 1.00 71.25 74 ARG A CA 1
ATOM 566 C C . ARG A 1 74 ? 2.770 32.919 12.460 1.00 71.25 74 ARG A C 1
ATOM 568 O O . ARG A 1 74 ? 2.618 34.138 12.542 1.00 71.25 74 ARG A O 1
ATOM 575 N N . ARG A 1 75 ? 3.942 32.378 12.109 1.00 75.94 75 ARG A N 1
ATOM 576 C CA . ARG A 1 75 ? 5.119 33.174 11.710 1.00 75.94 75 ARG A CA 1
ATOM 577 C C . ARG A 1 75 ? 4.928 33.853 10.358 1.00 75.94 75 ARG A C 1
ATOM 579 O O . ARG A 1 75 ? 5.327 35.004 10.221 1.00 75.94 75 ARG A O 1
ATOM 586 N N . ALA A 1 76 ? 4.299 33.184 9.397 1.00 74.38 76 ALA A N 1
ATOM 587 C CA . ALA A 1 76 ? 3.991 33.743 8.086 1.00 74.38 76 ALA A CA 1
ATOM 588 C C . ALA A 1 76 ? 2.982 34.896 8.201 1.00 74.38 76 ALA A C 1
ATOM 590 O O . ALA A 1 76 ? 3.209 35.968 7.643 1.00 74.38 76 ALA A O 1
ATOM 591 N N . LEU A 1 77 ? 1.927 34.725 9.005 1.00 78.12 77 LEU A N 1
ATOM 592 C CA . LEU A 1 77 ? 0.956 35.782 9.299 1.00 78.12 77 LEU A CA 1
ATOM 593 C C . LEU A 1 77 ? 1.591 36.956 10.055 1.00 78.12 77 LEU A C 1
ATOM 595 O O . LEU A 1 77 ? 1.323 38.109 9.728 1.00 78.12 77 LEU A O 1
ATOM 599 N N . ALA A 1 78 ? 2.464 36.686 11.030 1.00 76.88 78 ALA A N 1
ATOM 600 C CA . ALA A 1 78 ? 3.182 37.735 11.754 1.00 76.88 78 ALA A CA 1
ATOM 601 C C . ALA A 1 78 ? 4.150 38.514 10.844 1.00 76.88 78 ALA A C 1
ATOM 603 O O . ALA A 1 78 ? 4.214 39.738 10.924 1.00 76.88 78 ALA A O 1
ATOM 604 N N . ALA A 1 79 ? 4.859 37.825 9.947 1.00 76.62 79 ALA A N 1
ATOM 605 C CA . ALA A 1 79 ? 5.744 38.458 8.972 1.00 76.62 79 ALA A CA 1
ATOM 606 C C . ALA A 1 79 ? 4.964 39.316 7.961 1.00 76.62 79 ALA A C 1
ATOM 608 O O . ALA A 1 79 ? 5.366 40.442 7.679 1.00 76.62 79 ALA A O 1
ATOM 609 N N . ALA A 1 80 ? 3.816 38.832 7.473 1.00 76.19 80 ALA A N 1
ATOM 610 C CA . ALA A 1 80 ? 2.936 39.604 6.596 1.00 76.19 80 ALA A CA 1
ATOM 611 C C . ALA A 1 80 ? 2.356 40.847 7.298 1.00 76.19 80 ALA A C 1
ATOM 613 O O . ALA A 1 80 ? 2.255 41.915 6.693 1.00 76.19 80 ALA A O 1
ATOM 614 N N . ALA A 1 81 ? 2.023 40.737 8.589 1.00 73.44 81 ALA A N 1
ATOM 615 C CA . ALA A 1 81 ? 1.562 41.867 9.392 1.00 73.44 81 ALA A CA 1
ATOM 616 C C . ALA A 1 81 ? 2.662 42.925 9.607 1.00 73.44 81 ALA A C 1
ATOM 618 O O . ALA A 1 81 ? 2.378 44.124 9.551 1.00 73.44 81 ALA A O 1
ATOM 619 N N . GLU A 1 82 ? 3.921 42.513 9.802 1.00 72.25 82 GLU A N 1
ATOM 620 C CA . GLU A 1 82 ? 5.045 43.455 9.868 1.00 72.25 82 GLU A CA 1
ATOM 621 C C . GLU A 1 82 ? 5.270 44.185 8.538 1.00 72.25 82 GLU A C 1
ATOM 623 O O . GLU A 1 82 ? 5.574 45.381 8.544 1.00 72.25 82 GLU A O 1
ATOM 628 N N . ASP A 1 83 ? 5.104 43.509 7.404 1.00 68.44 83 ASP A N 1
ATOM 629 C CA . ASP A 1 83 ? 5.335 44.116 6.090 1.00 68.44 83 ASP A CA 1
ATOM 630 C C . ASP A 1 83 ? 4.256 45.158 5.740 1.00 68.44 83 ASP A C 1
ATOM 632 O O . ASP A 1 83 ? 4.568 46.257 5.275 1.00 68.44 83 ASP A O 1
ATOM 636 N N . LEU A 1 84 ? 2.997 44.886 6.108 1.00 60.88 84 LEU A N 1
ATOM 637 C CA . LEU A 1 84 ? 1.905 45.868 6.057 1.00 60.88 84 LEU A CA 1
ATOM 638 C C . LEU A 1 84 ? 2.187 47.094 6.944 1.00 60.88 84 LEU A C 1
ATOM 640 O O . LEU A 1 84 ? 1.938 48.225 6.531 1.00 60.88 84 LEU A O 1
ATOM 644 N N . SER A 1 85 ? 2.778 46.898 8.129 1.00 60.22 85 SER A N 1
ATOM 645 C CA . SER A 1 85 ? 3.156 48.010 9.019 1.00 60.22 85 SER A CA 1
ATOM 646 C C . SER A 1 85 ? 4.331 48.852 8.488 1.00 60.22 85 SER A C 1
ATOM 648 O O . SER A 1 85 ? 4.420 50.051 8.764 1.00 60.22 85 SER A O 1
ATOM 650 N N . ARG A 1 86 ? 5.229 48.252 7.690 1.00 57.66 86 ARG A N 1
ATOM 651 C CA . ARG A 1 86 ? 6.351 48.953 7.042 1.00 57.66 86 ARG A CA 1
ATOM 652 C C . ARG A 1 86 ? 5.904 49.810 5.861 1.00 57.66 86 ARG A C 1
ATOM 654 O O . ARG A 1 86 ? 6.470 50.886 5.667 1.00 57.66 86 ARG A O 1
ATOM 661 N N . GLN A 1 87 ? 4.899 49.377 5.101 1.00 53.97 87 GLN A N 1
ATOM 662 C CA . GLN A 1 87 ? 4.379 50.154 3.970 1.00 53.97 87 GLN A CA 1
ATOM 663 C C . GLN A 1 87 ? 3.648 51.432 4.411 1.00 53.97 87 GLN A C 1
ATOM 665 O O . GLN A 1 87 ? 3.748 52.447 3.724 1.00 53.97 87 GLN A O 1
ATOM 670 N N . ASP A 1 88 ? 3.032 51.439 5.595 1.00 50.69 88 ASP A N 1
ATOM 671 C CA . ASP A 1 88 ? 2.350 52.625 6.141 1.00 50.69 88 ASP A CA 1
ATOM 672 C C . ASP A 1 88 ? 3.325 53.715 6.638 1.00 50.69 88 ASP A C 1
ATOM 674 O O . ASP A 1 88 ? 2.981 54.890 6.756 1.00 50.69 88 ASP A O 1
ATOM 678 N N . SER A 1 89 ? 4.591 53.353 6.872 1.00 52.34 89 SER A N 1
ATOM 679 C CA . SER A 1 89 ? 5.642 54.295 7.286 1.00 52.34 89 SER A CA 1
ATOM 680 C C . SER A 1 89 ? 6.383 54.950 6.108 1.00 52.34 89 SER A C 1
ATOM 682 O O . SER A 1 89 ? 7.213 55.834 6.325 1.00 52.34 89 SER A O 1
ATOM 684 N N . LEU A 1 90 ? 6.093 54.564 4.856 1.00 46.84 90 LEU A N 1
ATOM 685 C CA . LEU A 1 90 ? 6.799 55.061 3.665 1.00 46.84 90 LEU A CA 1
ATOM 686 C C . LEU A 1 90 ? 6.189 56.338 3.050 1.00 46.84 90 LEU A C 1
ATOM 688 O O . LEU A 1 90 ? 6.593 56.748 1.961 1.00 46.84 90 LEU A O 1
ATOM 692 N N . HIS A 1 91 ? 5.256 56.998 3.747 1.00 47.97 91 HIS A N 1
ATOM 693 C CA . HIS A 1 91 ? 4.696 58.292 3.332 1.00 47.97 91 HIS A CA 1
ATOM 694 C C . HIS A 1 91 ? 5.104 59.494 4.189 1.00 47.97 91 HIS A C 1
ATOM 696 O O . HIS A 1 91 ? 4.664 60.610 3.912 1.00 47.97 91 HIS A O 1
ATOM 702 N N . THR A 1 92 ? 6.025 59.348 5.146 1.00 44.22 92 THR A N 1
ATOM 703 C CA . THR A 1 92 ? 6.560 60.516 5.859 1.00 44.22 92 THR A CA 1
ATOM 704 C C . THR A 1 92 ? 8.068 60.460 6.073 1.00 44.22 92 THR A C 1
ATOM 706 O O . THR A 1 92 ? 8.583 59.561 6.725 1.00 44.22 92 THR A O 1
ATOM 709 N N . ALA A 1 93 ? 8.714 61.539 5.619 1.00 39.59 93 ALA A N 1
ATOM 710 C CA . ALA 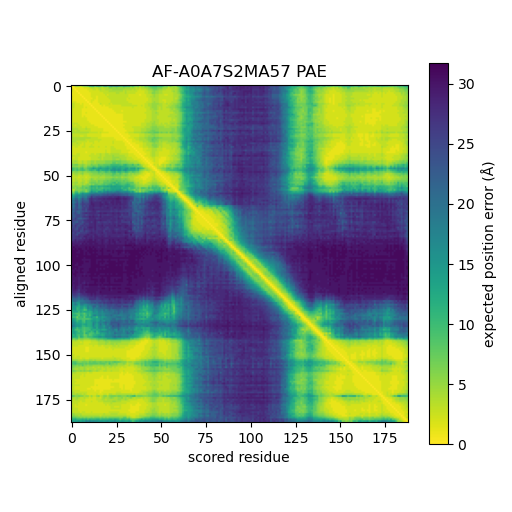A 1 93 ? 9.995 62.093 6.064 1.00 39.59 93 ALA A CA 1
ATOM 711 C C . ALA A 1 93 ? 11.270 61.760 5.259 1.00 39.59 93 ALA A C 1
ATOM 713 O O . ALA A 1 93 ? 11.989 60.787 5.464 1.00 39.59 93 ALA A O 1
ATOM 714 N N . THR A 1 94 ? 11.619 62.743 4.429 1.00 43.72 94 THR A N 1
ATOM 715 C CA . THR A 1 94 ? 12.971 63.149 4.029 1.00 43.72 94 THR A CA 1
ATOM 716 C C . THR A 1 94 ? 13.896 63.442 5.224 1.00 43.72 94 THR A C 1
ATOM 718 O O . THR A 1 94 ? 13.555 64.304 6.035 1.00 43.72 94 THR A O 1
ATOM 721 N N . LYS A 1 95 ? 15.099 62.843 5.261 1.00 35.09 95 LYS A N 1
ATOM 722 C CA . LYS A 1 95 ? 16.440 63.477 5.431 1.00 35.09 95 LYS A CA 1
ATOM 723 C C . LYS A 1 95 ? 17.501 62.463 5.903 1.00 35.09 95 LYS A C 1
ATOM 725 O O . LYS A 1 95 ? 17.250 61.627 6.759 1.00 35.09 95 LYS A O 1
ATOM 730 N N . ALA A 1 96 ? 18.700 62.588 5.333 1.00 34.56 96 ALA A N 1
ATOM 731 C CA . ALA A 1 96 ? 19.918 61.822 5.630 1.00 34.56 96 ALA A CA 1
ATOM 732 C C . ALA A 1 96 ? 20.738 62.440 6.808 1.00 34.56 96 ALA A C 1
ATOM 734 O O . ALA A 1 96 ? 20.280 63.410 7.409 1.00 34.56 96 ALA A O 1
ATOM 735 N N . PRO A 1 97 ? 21.984 61.996 7.097 1.00 48.47 97 PRO A N 1
ATOM 736 C CA . PRO A 1 97 ? 22.352 60.829 7.917 1.00 48.47 97 PRO A CA 1
ATOM 737 C C . PRO A 1 97 ? 23.234 61.205 9.143 1.00 48.47 97 PRO A C 1
ATOM 739 O O . PRO A 1 97 ? 23.866 62.258 9.148 1.00 48.47 97 PRO A O 1
ATOM 742 N N . SER A 1 98 ? 23.366 60.336 10.165 1.00 30.31 98 SER A N 1
ATOM 743 C CA . SER A 1 98 ? 24.416 60.492 11.203 1.00 30.31 98 SER A CA 1
ATOM 744 C C . SER A 1 98 ? 24.794 59.203 11.970 1.00 30.31 98 SER A C 1
ATOM 746 O O . SER A 1 98 ? 24.025 58.669 12.759 1.00 30.31 98 SER A O 1
ATOM 748 N N . VAL A 1 99 ? 25.999 58.701 11.670 1.00 35.53 99 VAL A N 1
ATOM 749 C CA . VAL A 1 99 ? 27.134 58.303 12.544 1.00 35.53 99 VAL A CA 1
ATOM 750 C C . VAL A 1 99 ? 26.900 57.672 13.950 1.00 35.53 99 VAL A C 1
ATOM 752 O O . VAL A 1 99 ? 26.504 58.344 14.891 1.00 35.53 99 VAL A O 1
ATOM 755 N N . LYS A 1 100 ? 27.411 56.424 14.083 1.00 34.25 100 LYS A N 1
ATOM 756 C CA . LYS A 1 100 ? 28.032 55.696 15.238 1.00 34.25 100 LYS A CA 1
ATOM 757 C C . LYS A 1 100 ? 27.239 55.495 16.551 1.00 34.25 100 LYS A C 1
ATOM 759 O O . LYS A 1 100 ? 27.019 56.439 17.292 1.00 34.25 100 LYS A O 1
ATOM 764 N N . ASN A 1 101 ? 27.119 54.236 17.007 1.00 32.56 101 ASN A N 1
ATOM 765 C CA . ASN A 1 101 ? 28.084 53.648 17.961 1.00 32.56 101 ASN A CA 1
ATOM 766 C C . ASN A 1 101 ? 27.796 52.176 18.311 1.00 32.56 101 ASN A C 1
ATOM 768 O O . ASN A 1 101 ? 26.668 51.772 18.571 1.00 32.56 101 ASN A O 1
ATOM 772 N N . GLN A 1 102 ? 28.880 51.403 18.388 1.00 38.38 102 GLN A N 1
ATOM 773 C CA . GLN A 1 102 ? 28.952 50.046 18.926 1.00 38.38 102 GLN A CA 1
ATOM 774 C C . GLN A 1 102 ? 28.589 50.008 20.418 1.00 38.38 102 GLN A C 1
ATOM 776 O O . GLN A 1 102 ? 29.052 50.861 21.175 1.00 38.38 102 GLN A O 1
ATOM 781 N N . LYS A 1 103 ? 27.914 48.941 20.876 1.00 33.66 103 LYS A N 1
ATOM 782 C CA . LYS A 1 103 ? 28.069 48.428 22.249 1.00 33.66 103 LYS A CA 1
ATOM 783 C C . LYS A 1 103 ? 27.782 46.921 22.350 1.00 33.66 103 LYS A C 1
ATOM 785 O O . LYS A 1 103 ? 26.663 46.458 22.180 1.00 33.66 103 LYS A O 1
ATOM 790 N N . LYS A 1 104 ? 28.871 46.200 22.642 1.00 37.06 104 LYS A N 1
ATOM 791 C CA . LYS A 1 104 ? 29.034 44.842 23.194 1.00 37.06 104 LYS A CA 1
ATOM 792 C C . LYS A 1 104 ? 27.782 44.199 23.821 1.00 37.06 104 LYS A C 1
ATOM 794 O O . LYS A 1 104 ? 27.337 44.632 24.882 1.00 37.06 104 LYS A O 1
ATOM 799 N N . ALA A 1 105 ? 27.357 43.063 23.265 1.00 37.34 105 ALA A N 1
ATOM 800 C CA . ALA A 1 105 ? 26.491 42.097 23.940 1.00 37.34 105 ALA A CA 1
ATOM 801 C C . ALA A 1 105 ? 27.325 41.160 24.837 1.00 37.34 105 ALA A C 1
ATOM 803 O O . ALA A 1 105 ? 28.337 40.593 24.420 1.00 37.34 105 ALA A O 1
ATOM 804 N N . ARG A 1 106 ? 26.914 41.046 26.104 1.00 38.69 106 ARG A N 1
ATOM 805 C CA . ARG A 1 106 ? 27.530 40.213 27.146 1.00 38.69 106 ARG A CA 1
ATOM 806 C C . ARG A 1 106 ? 27.070 38.761 26.972 1.00 38.69 106 ARG A C 1
ATOM 808 O O . ARG A 1 106 ? 25.878 38.498 26.876 1.00 38.69 106 ARG A O 1
ATOM 815 N N . ARG A 1 107 ? 28.030 37.832 26.970 1.00 35.72 107 ARG A N 1
ATOM 816 C CA . ARG A 1 107 ? 27.817 36.376 27.000 1.00 35.72 107 ARG A CA 1
ATOM 817 C C . ARG A 1 107 ? 27.228 35.997 28.364 1.00 35.72 107 ARG A C 1
ATOM 819 O O . ARG A 1 107 ? 27.923 36.103 29.371 1.00 35.72 107 ARG A O 1
ATOM 826 N N . GLY A 1 108 ? 25.961 35.594 28.392 1.00 32.69 108 GLY A N 1
ATOM 827 C CA . GLY A 1 108 ? 25.324 34.951 29.540 1.00 32.69 108 GLY A CA 1
ATOM 828 C C . GLY A 1 108 ? 25.360 33.438 29.356 1.00 32.69 108 GLY A C 1
ATOM 829 O O . GLY A 1 108 ? 24.671 32.909 28.491 1.00 32.69 108 GLY A O 1
ATOM 830 N N . ALA A 1 109 ? 26.199 32.757 30.134 1.00 34.88 109 ALA A N 1
ATOM 831 C CA . ALA A 1 109 ? 26.235 31.305 30.222 1.00 34.88 109 ALA A CA 1
ATOM 832 C C . ALA A 1 109 ? 25.019 30.821 31.031 1.00 34.88 109 ALA A C 1
ATOM 834 O O . ALA A 1 109 ? 24.969 31.002 32.246 1.00 34.88 109 ALA A O 1
ATOM 835 N N . GLY A 1 110 ? 24.028 30.244 30.350 1.00 31.98 110 GLY A N 1
ATOM 836 C CA . GLY A 1 110 ? 22.896 29.563 30.975 1.00 31.98 110 GLY A CA 1
ATOM 8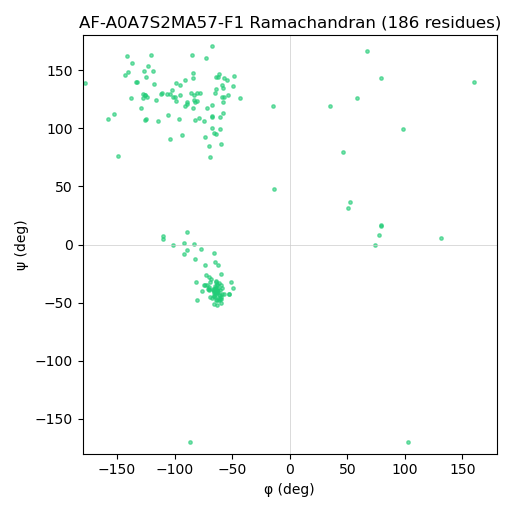37 C C . GLY A 1 110 ? 23.262 28.120 31.317 1.00 31.98 110 GLY A C 1
ATOM 838 O O . GLY A 1 110 ? 23.577 27.330 30.432 1.00 31.98 110 GLY A O 1
ATOM 839 N N . GLN A 1 111 ? 23.245 27.796 32.610 1.00 34.34 111 GLN A N 1
ATOM 840 C CA . GLN A 1 111 ? 23.452 26.457 33.163 1.00 34.34 111 GLN A CA 1
ATOM 841 C C . GLN A 1 111 ? 22.437 25.444 32.605 1.00 34.34 111 GLN A C 1
ATOM 843 O O . GLN A 1 111 ? 21.233 25.586 32.809 1.00 34.34 111 GLN A O 1
ATOM 848 N N . MET A 1 112 ? 22.938 24.372 31.985 1.00 33.12 112 MET A N 1
ATOM 849 C CA . MET A 1 112 ? 22.176 23.151 31.709 1.00 33.12 112 MET A CA 1
ATOM 850 C C . MET A 1 112 ? 21.845 22.443 33.029 1.00 33.12 112 MET A C 1
ATOM 852 O O . MET A 1 112 ? 22.722 21.868 33.675 1.00 33.12 112 MET A O 1
ATOM 856 N N . LYS A 1 113 ? 20.569 22.448 33.422 1.00 35.88 113 LYS A N 1
ATOM 857 C CA . LYS A 1 113 ? 20.036 21.502 34.408 1.00 35.88 113 LYS A CA 1
ATOM 858 C C . LYS A 1 113 ? 19.717 20.190 33.687 1.00 35.88 113 LYS A C 1
ATOM 860 O O . LYS A 1 113 ? 18.746 20.117 32.941 1.00 35.88 113 LYS A O 1
ATOM 865 N N . LYS A 1 114 ? 20.539 19.158 33.911 1.00 36.88 114 LYS A N 1
ATOM 866 C CA . LYS A 1 114 ? 20.204 17.758 33.605 1.00 36.88 114 LYS A CA 1
ATOM 867 C C . LYS A 1 114 ? 19.047 17.336 34.514 1.00 36.88 114 LYS A C 1
ATOM 869 O O . LYS A 1 114 ? 19.268 16.982 35.668 1.00 36.88 114 LYS A O 1
ATOM 874 N N . GLY A 1 115 ? 17.821 17.418 34.005 1.00 33.84 115 GLY A N 1
ATOM 875 C CA . GLY A 1 115 ? 16.697 16.677 34.561 1.00 33.84 115 GLY A CA 1
ATOM 876 C C . GLY A 1 115 ? 16.883 15.204 34.219 1.00 33.84 115 GLY A C 1
ATOM 877 O O . GLY A 1 115 ? 16.959 14.849 33.046 1.00 33.84 115 GLY A O 1
ATOM 878 N N . VAL A 1 116 ? 17.023 14.369 35.244 1.00 37.59 116 VAL A N 1
ATOM 879 C CA . VAL A 1 116 ? 16.918 12.913 35.134 1.00 37.59 116 VAL A CA 1
ATOM 880 C C . VAL A 1 116 ? 15.458 12.630 34.791 1.00 37.59 116 VAL A C 1
ATOM 882 O O . VAL A 1 116 ? 14.591 12.758 35.650 1.00 37.59 116 VAL A O 1
ATOM 885 N N . GLY A 1 117 ? 15.180 12.385 33.510 1.00 35.41 117 GLY A N 1
ATOM 886 C CA . GLY A 1 117 ? 13.857 11.984 33.052 1.00 35.41 117 GLY A CA 1
ATOM 887 C C . GLY A 1 117 ? 13.550 10.595 33.589 1.00 35.41 117 GLY A C 1
ATOM 888 O O . GLY A 1 117 ? 14.301 9.659 33.323 1.00 35.41 117 GLY A O 1
ATOM 889 N N . GLU A 1 118 ? 12.480 10.493 34.373 1.00 39.94 118 GLU A N 1
ATOM 890 C CA . GLU A 1 118 ? 11.837 9.225 34.696 1.00 39.94 118 GLU A CA 1
ATOM 891 C C . GLU A 1 118 ? 11.589 8.439 33.408 1.00 39.94 118 GLU A C 1
ATOM 893 O O . GLU A 1 118 ? 11.157 9.002 32.397 1.00 39.94 118 GLU A O 1
ATOM 898 N N . ASP A 1 119 ? 11.890 7.146 33.473 1.00 44.03 119 ASP A N 1
ATOM 899 C CA . ASP A 1 119 ? 11.618 6.146 32.450 1.00 44.03 119 ASP A CA 1
ATOM 900 C C . ASP A 1 119 ? 10.103 6.101 32.203 1.00 44.03 119 ASP A C 1
ATOM 902 O O . ASP A 1 119 ? 9.356 5.365 32.850 1.00 44.03 119 ASP A O 1
ATOM 906 N N . ARG A 1 120 ? 9.617 6.978 31.316 1.00 46.12 120 ARG A N 1
ATOM 907 C CA . ARG A 1 120 ? 8.272 6.881 30.755 1.00 46.12 120 ARG A CA 1
ATOM 908 C C . ARG A 1 120 ? 8.297 5.667 29.847 1.00 46.12 120 ARG A C 1
ATOM 910 O O . ARG A 1 120 ? 8.575 5.788 28.656 1.00 46.12 120 ARG A O 1
ATOM 917 N N . GLY A 1 121 ? 8.075 4.504 30.455 1.00 40.66 121 GLY A N 1
ATOM 918 C CA . GLY A 1 121 ? 7.957 3.239 29.757 1.00 40.66 121 GLY A CA 1
ATOM 919 C C . GLY A 1 121 ? 7.101 3.430 28.512 1.00 40.66 121 GLY A C 1
ATOM 920 O O . GLY A 1 121 ? 6.003 3.984 28.576 1.00 40.66 121 GLY A O 1
ATOM 921 N N . PHE A 1 122 ? 7.649 3.025 27.370 1.00 44.34 122 PHE A N 1
ATOM 922 C CA . PHE A 1 122 ? 6.950 3.027 26.097 1.00 44.34 122 PHE A CA 1
ATOM 923 C C . PHE A 1 122 ? 5.723 2.118 26.224 1.00 44.34 122 PHE A C 1
ATOM 925 O O . PHE A 1 122 ? 5.825 0.891 26.166 1.00 44.34 122 PHE A O 1
ATOM 932 N N . HIS A 1 123 ? 4.560 2.721 26.446 1.00 44.03 123 HIS A N 1
ATOM 933 C CA . HIS A 1 123 ? 3.276 2.042 26.425 1.00 44.03 123 HIS A CA 1
ATOM 934 C C . HIS A 1 123 ? 2.611 2.422 25.109 1.00 44.03 123 HIS A C 1
ATOM 936 O O . HIS A 1 123 ? 1.939 3.449 25.057 1.00 44.03 123 HIS A O 1
ATOM 942 N N . PRO A 1 124 ? 2.815 1.647 24.027 1.00 47.84 124 PRO A N 1
ATOM 943 C CA . PRO A 1 124 ? 2.179 1.980 22.769 1.00 47.84 124 PRO A CA 1
ATOM 944 C C . PRO A 1 124 ? 0.661 2.000 22.993 1.00 47.84 124 PRO A C 1
ATOM 946 O O . PRO A 1 124 ? 0.148 1.081 23.649 1.00 47.84 124 PRO A O 1
ATOM 949 N N . PRO A 1 125 ? -0.077 2.992 22.453 1.00 51.72 125 PRO A N 1
ATOM 950 C CA . PRO A 1 125 ? -1.527 2.907 22.394 1.00 51.72 125 PRO A CA 1
ATOM 951 C C . PRO A 1 125 ? -1.924 1.539 21.824 1.00 51.72 125 PRO A C 1
ATOM 953 O O . PRO A 1 125 ? -1.191 0.990 20.993 1.00 51.72 125 PRO A O 1
ATOM 956 N N . PRO A 1 126 ? -3.031 0.942 22.294 1.00 55.44 126 PRO A N 1
ATOM 957 C CA . PRO A 1 126 ? -3.390 -0.415 21.925 1.00 55.44 126 PRO A CA 1
ATOM 958 C C . PRO A 1 126 ? -3.664 -0.475 20.421 1.00 55.44 126 PRO A C 1
ATOM 960 O O . PRO A 1 126 ? -4.776 -0.217 19.970 1.00 55.44 126 PRO A O 1
ATOM 963 N N . VAL A 1 127 ? -2.651 -0.852 19.631 1.00 57.09 127 VAL A N 1
ATOM 964 C CA . VAL A 1 127 ? -2.920 -1.541 18.376 1.00 57.09 127 VAL A CA 1
ATOM 965 C C . VAL A 1 127 ? -3.713 -2.768 18.744 1.00 57.09 127 VAL A C 1
ATOM 967 O O . VAL A 1 127 ? -3.403 -3.447 19.732 1.00 57.09 127 VAL A O 1
ATOM 970 N N . PRO A 1 128 ? -4.667 -3.143 17.910 1.00 57.50 128 PRO A N 1
ATOM 971 C CA . PRO A 1 128 ? -5.113 -4.493 17.977 1.00 57.50 128 PRO A CA 1
ATOM 972 C C . PRO A 1 128 ? -3.962 -5.449 17.761 1.00 57.50 128 PRO A C 1
ATOM 974 O O . PRO A 1 128 ? -3.214 -5.350 16.785 1.00 57.50 128 PRO A O 1
ATOM 977 N N . VAL A 1 129 ? -3.820 -6.377 18.699 1.00 56.56 129 VAL A N 1
ATOM 978 C CA . VAL A 1 129 ? -2.928 -7.509 18.520 1.00 56.56 129 VAL A CA 1
ATOM 979 C C . VAL A 1 129 ? -3.447 -8.259 17.305 1.00 56.56 129 VAL A C 1
ATOM 981 O O . VAL A 1 129 ? -4.525 -8.853 17.343 1.00 56.56 129 VAL A O 1
ATOM 984 N N . MET A 1 130 ? -2.689 -8.182 16.213 1.00 55.47 130 MET A N 1
ATOM 985 C CA . MET A 1 130 ? -2.980 -8.965 15.026 1.00 55.47 130 MET A CA 1
ATOM 986 C C . MET A 1 130 ? -2.964 -10.427 15.445 1.00 55.47 130 MET A C 1
ATOM 988 O O . MET A 1 130 ? -1.927 -10.951 15.858 1.00 55.47 130 MET A O 1
ATOM 992 N N . SER A 1 131 ? -4.124 -11.067 15.395 1.00 55.28 131 SER A N 1
ATOM 993 C CA . SER A 1 131 ? -4.213 -12.486 15.694 1.00 55.28 131 SER A CA 1
ATOM 994 C C . SER A 1 131 ? -3.898 -13.243 14.416 1.00 55.28 131 SER A C 1
ATOM 996 O O . SER A 1 131 ? -4.435 -12.935 13.352 1.00 55.28 131 SER A O 1
ATOM 998 N N . VAL A 1 132 ? -2.994 -14.214 14.511 1.00 50.81 132 VAL A N 1
ATOM 999 C CA . VAL A 1 132 ? -2.759 -15.169 13.429 1.00 50.81 132 VAL A CA 1
ATOM 1000 C C . VAL A 1 132 ? -3.628 -16.383 13.725 1.00 50.81 132 VAL A C 1
ATOM 1002 O O . VAL A 1 132 ? -3.246 -17.254 14.503 1.00 50.81 132 VAL A O 1
ATOM 1005 N N . GLY A 1 133 ? -4.825 -16.414 13.142 1.00 45.06 133 GLY A N 1
ATOM 1006 C CA . GLY A 1 133 ? -5.750 -17.546 13.227 1.00 45.06 133 GLY A CA 1
ATOM 1007 C C . GLY A 1 133 ? -5.877 -18.216 11.862 1.00 45.06 133 GLY A C 1
ATOM 1008 O O . GLY A 1 133 ? -6.087 -17.532 10.867 1.00 45.06 133 GLY A O 1
ATOM 1009 N N . ASN A 1 134 ? -5.723 -19.542 11.781 1.00 50.00 134 ASN A N 1
ATOM 1010 C CA . ASN A 1 134 ? -5.840 -20.316 10.529 1.00 50.00 134 ASN A CA 1
ATOM 1011 C C . ASN A 1 134 ? -5.005 -19.775 9.342 1.00 50.00 134 ASN A C 1
ATOM 1013 O O . ASN A 1 134 ? -5.404 -19.903 8.187 1.00 50.00 134 ASN A O 1
ATOM 1017 N N . GLY A 1 135 ? -3.852 -19.151 9.613 1.00 46.62 135 GLY A N 1
ATOM 1018 C CA . GLY A 1 135 ? -2.990 -18.557 8.581 1.00 46.62 135 GLY A CA 1
ATOM 1019 C C . GLY A 1 135 ? -3.471 -17.208 8.031 1.00 46.62 135 GLY A C 1
ATOM 1020 O O . GLY A 1 135 ? -2.879 -16.695 7.084 1.00 46.62 135 GLY A O 1
ATOM 1021 N N . VAL A 1 136 ? -4.509 -16.612 8.624 1.00 52.81 136 VAL A N 1
ATOM 1022 C CA . VAL A 1 136 ? -5.006 -15.276 8.286 1.00 52.81 136 VAL A CA 1
ATOM 1023 C C . VAL A 1 136 ? -4.568 -14.295 9.369 1.00 52.81 136 VAL A C 1
ATOM 1025 O O . VAL A 1 136 ? -4.760 -14.534 10.560 1.00 52.81 136 VAL A O 1
ATOM 1028 N N . ILE A 1 137 ? -3.969 -13.184 8.944 1.00 56.69 137 ILE A N 1
ATOM 1029 C CA . ILE A 1 137 ? -3.717 -12.027 9.802 1.00 56.69 137 ILE A CA 1
ATOM 1030 C C . ILE A 1 137 ? -5.045 -11.270 9.918 1.00 56.69 137 ILE A C 1
ATOM 1032 O O . ILE A 1 137 ? -5.486 -10.675 8.932 1.00 56.69 137 ILE A O 1
ATOM 1036 N N . SER A 1 138 ? -5.688 -11.315 11.086 1.00 54.41 138 SER A N 1
ATOM 1037 C CA . SER A 1 138 ? -6.953 -10.616 11.343 1.00 54.41 138 SER A CA 1
ATOM 1038 C C . SER A 1 138 ? -6.761 -9.459 12.320 1.00 54.41 138 SER A C 1
ATOM 1040 O O . SER A 1 138 ? -6.189 -9.622 13.404 1.00 54.41 138 SER A O 1
ATOM 1042 N N . CYS A 1 139 ? -7.269 -8.293 11.936 1.00 62.34 139 CYS A N 1
ATOM 1043 C CA . CYS A 1 139 ? -7.531 -7.187 12.848 1.00 62.34 139 CYS A CA 1
ATOM 1044 C C . CYS A 1 139 ? -8.910 -7.380 13.501 1.00 62.34 139 CYS A C 1
ATOM 1046 O O . CYS A 1 139 ? -9.700 -8.170 12.990 1.00 62.34 139 CYS A O 1
ATOM 1048 N N . PRO A 1 140 ? -9.222 -6.685 14.603 1.00 66.00 140 PRO A N 1
ATOM 1049 C CA . PRO A 1 140 ? -10.567 -6.636 15.142 1.00 66.00 140 PRO A CA 1
ATOM 1050 C C . PRO A 1 140 ? -11.517 -6.094 14.092 1.00 66.00 140 PRO A C 1
ATOM 1052 O O . PRO A 1 140 ? -11.225 -5.087 13.443 1.00 66.00 140 PRO A O 1
ATOM 1055 N N . ASP A 1 141 ? -12.653 -6.764 13.963 1.00 65.94 141 ASP A N 1
ATOM 1056 C CA . ASP A 1 141 ? -13.674 -6.445 12.969 1.00 65.94 141 ASP A CA 1
ATOM 1057 C C . ASP A 1 141 ? -14.315 -5.064 13.191 1.00 65.94 141 ASP A C 1
ATOM 1059 O O . ASP A 1 141 ? -14.983 -4.538 12.304 1.00 65.94 141 ASP A O 1
ATOM 1063 N N . ASP A 1 142 ? -14.130 -4.470 14.371 1.00 81.25 142 ASP A N 1
ATOM 1064 C CA . ASP A 1 142 ? -14.707 -3.188 14.757 1.00 81.25 142 ASP A CA 1
ATOM 1065 C C . ASP A 1 142 ? -13.804 -1.987 14.441 1.00 81.25 142 ASP A C 1
ATOM 1067 O O . ASP A 1 142 ? -14.264 -0.855 14.556 1.00 81.25 142 ASP A O 1
ATOM 1071 N N . TRP A 1 143 ? -12.553 -2.202 14.017 1.00 85.88 143 TRP A N 1
ATOM 1072 C CA . TRP A 1 143 ? -11.650 -1.128 13.592 1.00 85.88 143 TRP A CA 1
ATOM 1073 C C . TRP A 1 143 ? -11.765 -0.874 12.091 1.00 85.88 143 TRP A C 1
ATOM 1075 O O . TRP A 1 143 ? -11.840 -1.801 11.285 1.00 85.88 143 TRP A O 1
ATOM 1085 N N . LEU A 1 144 ? -11.701 0.400 11.702 1.00 86.06 144 LEU A N 1
ATOM 1086 C CA . LEU A 1 144 ? -11.617 0.792 10.299 1.00 86.06 144 LEU A CA 1
ATOM 1087 C C . LEU A 1 144 ? -10.172 1.151 9.961 1.00 86.06 144 LEU A C 1
ATOM 1089 O O . LEU A 1 144 ? -9.571 2.008 10.609 1.00 86.06 144 LEU A O 1
ATOM 1093 N N . TYR A 1 145 ? -9.634 0.528 8.919 1.00 88.38 145 TYR A N 1
ATOM 1094 C CA . TYR A 1 145 ? -8.292 0.807 8.424 1.00 88.38 145 TYR A CA 1
ATOM 1095 C C . TYR A 1 145 ? -8.342 1.321 7.000 1.00 88.38 145 TYR A C 1
ATOM 1097 O O . TYR A 1 145 ? -9.061 0.779 6.160 1.00 88.38 145 TYR A O 1
ATOM 1105 N N . GLU A 1 146 ? -7.531 2.334 6.725 1.00 92.19 146 GLU A N 1
ATOM 1106 C CA . GLU A 1 146 ? -7.357 2.861 5.383 1.00 92.19 146 GLU A CA 1
ATOM 1107 C C . GLU A 1 146 ? -5.876 3.047 5.069 1.00 92.19 146 GLU A C 1
ATOM 1109 O O . GLU A 1 146 ? -5.078 3.497 5.895 1.00 92.19 146 GLU A O 1
ATOM 1114 N N . MET A 1 147 ? -5.518 2.706 3.838 1.00 94.00 147 MET A N 1
ATOM 1115 C CA . MET A 1 147 ? -4.169 2.771 3.306 1.00 94.00 147 MET A CA 1
ATOM 1116 C C . MET A 1 147 ? -4.207 3.438 1.936 1.00 94.00 147 MET A C 1
ATOM 1118 O O . MET A 1 147 ? -5.086 3.160 1.124 1.00 94.00 147 MET A O 1
ATOM 1122 N N . CYS A 1 148 ? -3.239 4.292 1.637 1.00 96.50 148 CYS A N 1
ATOM 1123 C CA . CYS A 1 148 ? -3.054 4.843 0.305 1.00 96.50 148 CYS A CA 1
ATOM 1124 C C . CYS A 1 148 ? -1.604 4.653 -0.121 1.00 96.50 148 CYS A C 1
ATOM 1126 O O . CYS A 1 148 ? -0.690 5.196 0.494 1.00 96.50 148 CYS A O 1
ATOM 1128 N N . VAL A 1 149 ? -1.414 3.894 -1.191 1.00 97.38 149 VAL A N 1
ATOM 1129 C CA . VAL A 1 149 ? -0.129 3.730 -1.862 1.00 97.38 149 VAL A CA 1
ATOM 1130 C C . VAL A 1 149 ? -0.031 4.820 -2.920 1.00 97.38 149 VAL A C 1
ATOM 1132 O O . VAL A 1 149 ? -0.927 4.950 -3.759 1.00 97.38 149 VAL A O 1
ATOM 1135 N N . VAL A 1 150 ? 1.010 5.642 -2.850 1.00 97.94 150 VAL A N 1
ATOM 1136 C CA . VAL A 1 150 ? 1.147 6.831 -3.690 1.00 97.94 150 VAL A CA 1
ATOM 1137 C C . VAL A 1 150 ? 2.495 6.820 -4.388 1.00 97.94 150 VAL A C 1
ATOM 1139 O O . VAL A 1 150 ? 3.537 6.736 -3.750 1.00 97.94 150 VAL A O 1
ATOM 1142 N N . GLU A 1 151 ? 2.452 6.942 -5.705 1.00 98.31 151 GLU A N 1
ATOM 1143 C CA . GLU A 1 151 ? 3.615 7.264 -6.528 1.00 98.31 151 GLU A CA 1
ATOM 1144 C C . GLU A 1 151 ? 3.630 8.773 -6.783 1.00 98.31 151 GLU A C 1
ATOM 1146 O O . GLU A 1 151 ? 2.614 9.334 -7.202 1.00 98.31 151 GLU A O 1
ATOM 1151 N N . VAL A 1 152 ? 4.750 9.441 -6.529 1.00 97.69 152 VAL A N 1
ATOM 1152 C CA . VAL A 1 152 ? 4.881 10.891 -6.679 1.00 97.69 152 VAL A CA 1
ATOM 1153 C C . VAL A 1 152 ? 5.628 11.202 -7.966 1.00 97.69 152 VAL A C 1
ATOM 1155 O O . VAL A 1 152 ? 6.668 10.626 -8.268 1.00 97.69 152 VAL A O 1
ATOM 1158 N N . LYS A 1 153 ? 5.100 12.145 -8.742 1.00 96.44 153 LYS A N 1
ATOM 1159 C CA . LYS A 1 153 ? 5.699 12.601 -9.992 1.00 96.44 153 LYS A CA 1
ATOM 1160 C C . LYS A 1 153 ? 5.882 14.102 -9.978 1.00 96.44 153 LYS A C 1
ATOM 1162 O O . LYS A 1 153 ? 4.949 14.843 -9.693 1.00 96.44 153 LYS A O 1
ATOM 1167 N N . GLY A 1 154 ? 7.096 14.549 -10.285 1.00 95.00 154 GLY A N 1
ATOM 1168 C CA . GLY A 1 154 ? 7.354 15.962 -10.546 1.00 95.00 154 GLY A CA 1
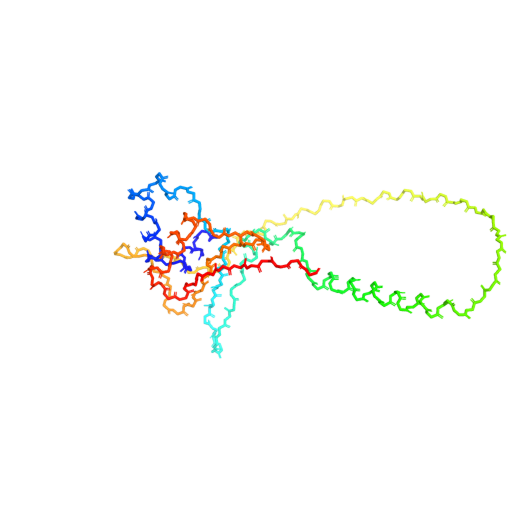ATOM 1169 C C . GLY A 1 154 ? 6.667 16.427 -11.833 1.00 95.00 154 GLY A C 1
ATOM 1170 O O . GLY A 1 154 ? 6.198 15.613 -12.627 1.00 95.00 154 GLY A O 1
ATOM 1171 N N . HIS A 1 155 ? 6.671 17.737 -12.071 1.00 90.94 155 HIS A N 1
ATOM 1172 C CA . HIS A 1 155 ? 5.955 18.385 -13.176 1.00 90.94 155 HIS A CA 1
ATOM 1173 C C . HIS A 1 155 ? 6.184 17.747 -14.563 1.00 90.94 155 HIS A C 1
ATOM 1175 O O . HIS A 1 155 ? 5.256 17.644 -15.362 1.00 90.94 155 HIS A O 1
ATOM 1181 N N . ASN A 1 156 ? 7.407 17.283 -14.839 1.00 90.94 156 ASN A N 1
ATOM 1182 C CA . ASN A 1 156 ? 7.784 16.652 -16.109 1.00 90.94 156 ASN A CA 1
ATOM 1183 C C . ASN A 1 156 ? 8.063 15.145 -15.997 1.00 90.94 156 ASN A C 1
ATOM 1185 O O . ASN A 1 156 ? 8.496 14.533 -16.977 1.00 90.94 156 ASN A O 1
ATOM 1189 N N . ASP A 1 157 ? 7.850 14.544 -14.825 1.00 94.81 157 ASP A N 1
ATOM 1190 C CA . ASP A 1 157 ? 8.111 13.122 -14.626 1.00 94.81 157 ASP A CA 1
ATOM 1191 C C . ASP A 1 157 ? 6.924 12.271 -15.097 1.00 94.81 157 ASP A C 1
ATOM 1193 O O . ASP A 1 157 ? 5.758 12.663 -15.035 1.00 94.81 157 ASP A O 1
ATOM 1197 N N . ARG A 1 158 ? 7.224 11.074 -15.596 1.00 95.31 158 ARG A N 1
ATOM 1198 C CA . ARG A 1 158 ? 6.229 10.107 -16.055 1.00 95.31 158 ARG A CA 1
ATOM 1199 C C . ARG A 1 158 ? 6.408 8.807 -15.299 1.00 95.31 158 ARG A C 1
ATOM 1201 O O . ARG A 1 158 ? 7.498 8.444 -14.879 1.00 95.31 158 ARG A O 1
ATOM 1208 N N . LEU A 1 159 ? 5.322 8.050 -15.182 1.00 96.31 159 LEU A N 1
ATOM 1209 C CA . LEU A 1 159 ? 5.405 6.689 -14.663 1.00 96.31 159 LEU A CA 1
ATOM 1210 C C . LEU A 1 159 ? 6.336 5.849 -15.537 1.00 96.31 159 LEU A C 1
ATOM 1212 O O . LEU A 1 159 ? 6.131 5.732 -16.750 1.00 96.31 159 LEU A O 1
ATOM 1216 N N . PHE A 1 160 ? 7.315 5.214 -14.912 1.00 95.12 160 PHE A N 1
ATOM 1217 C CA . PHE A 1 160 ? 8.074 4.142 -15.533 1.00 95.12 160 PHE A CA 1
ATOM 1218 C C . PHE A 1 160 ? 7.219 2.874 -15.626 1.00 95.12 160 PHE A C 1
ATOM 1220 O O . PHE A 1 160 ? 6.214 2.710 -14.933 1.00 95.12 160 PHE A O 1
ATOM 1227 N N . GLU A 1 161 ? 7.605 1.952 -16.506 1.00 97.75 161 GLU A N 1
ATOM 1228 C CA . GLU A 1 161 ? 6.856 0.709 -16.723 1.00 97.75 161 GLU A CA 1
ATOM 1229 C C . GLU A 1 161 ? 6.737 -0.128 -15.446 1.00 97.75 161 GLU A C 1
ATOM 1231 O O . GLU A 1 161 ? 5.633 -0.516 -15.071 1.00 97.75 161 GLU A O 1
ATOM 1236 N N . LYS A 1 162 ? 7.850 -0.306 -14.726 1.00 97.44 162 LYS A N 1
ATOM 1237 C CA . LYS A 1 162 ? 7.867 -1.041 -13.456 1.00 97.44 162 LYS A CA 1
ATOM 1238 C C . 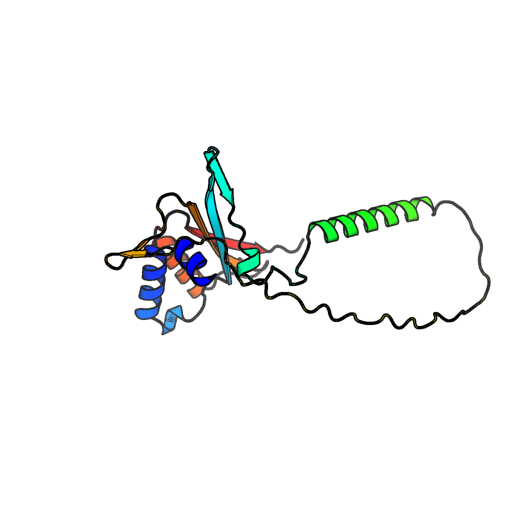LYS A 1 162 ? 6.951 -0.417 -12.398 1.00 97.44 162 LYS A C 1
ATOM 1240 O O . LYS A 1 162 ? 6.303 -1.142 -11.653 1.00 97.44 162 LYS A O 1
ATOM 1245 N N . GLN A 1 163 ? 6.839 0.912 -12.374 1.00 97.94 163 GLN A N 1
ATOM 1246 C CA . GLN A 1 163 ? 5.927 1.620 -11.469 1.00 97.94 163 GLN A CA 1
ATOM 1247 C C . GLN A 1 163 ? 4.471 1.347 -11.834 1.00 97.94 163 GLN A C 1
ATOM 1249 O O . GLN A 1 163 ? 3.677 0.986 -10.973 1.00 97.94 163 GLN A O 1
ATOM 1254 N N . ARG A 1 164 ? 4.117 1.419 -13.126 1.00 98.12 164 ARG A N 1
ATOM 1255 C CA . ARG A 1 164 ? 2.773 1.029 -13.589 1.00 98.12 164 ARG A CA 1
ATOM 1256 C C . ARG A 1 164 ? 2.438 -0.412 -13.209 1.00 98.12 164 ARG A C 1
ATOM 1258 O O . ARG A 1 164 ? 1.323 -0.667 -12.761 1.00 98.12 164 ARG A O 1
ATOM 1265 N N . ALA A 1 165 ? 3.392 -1.329 -13.367 1.00 97.94 165 ALA A N 1
ATOM 1266 C CA . ALA A 1 165 ? 3.215 -2.726 -12.988 1.00 97.94 165 ALA A CA 1
ATOM 1267 C C . ALA A 1 165 ? 2.948 -2.867 -11.483 1.00 97.94 165 ALA A C 1
ATOM 1269 O O . ALA A 1 165 ? 1.988 -3.528 -11.096 1.00 97.94 165 ALA A O 1
ATOM 1270 N N . TRP A 1 166 ? 3.721 -2.184 -10.634 1.00 97.88 166 TRP A N 1
ATOM 1271 C CA . TRP A 1 166 ? 3.475 -2.165 -9.194 1.00 97.88 166 TRP A CA 1
ATOM 1272 C C . TRP A 1 166 ? 2.104 -1.590 -8.832 1.00 97.88 166 TRP A C 1
ATOM 1274 O O . TRP A 1 166 ? 1.365 -2.215 -8.074 1.00 97.88 166 TRP A O 1
ATOM 1284 N N . LEU A 1 167 ? 1.714 -0.447 -9.402 1.00 97.12 167 LEU A N 1
ATOM 1285 C CA . LEU A 1 167 ? 0.397 0.150 -9.152 1.00 97.12 167 LEU A CA 1
ATOM 1286 C C . LEU A 1 167 ? -0.743 -0.805 -9.546 1.00 97.12 167 LEU A C 1
ATOM 1288 O O . LEU A 1 167 ? -1.736 -0.897 -8.825 1.00 97.12 167 LEU A O 1
ATOM 1292 N N . ALA A 1 168 ? -0.587 -1.561 -10.638 1.00 96.88 168 ALA A N 1
ATOM 1293 C CA . ALA A 1 168 ? -1.545 -2.589 -11.042 1.00 96.88 168 ALA A CA 1
ATOM 1294 C C . ALA A 1 168 ? -1.607 -3.760 -10.044 1.00 96.88 168 ALA A C 1
ATOM 1296 O O . ALA A 1 168 ? -2.699 -4.228 -9.722 1.00 96.88 168 ALA A O 1
ATOM 1297 N N . VAL A 1 169 ? -0.462 -4.196 -9.506 1.00 97.12 169 VAL A N 1
ATOM 1298 C CA . VAL A 1 169 ? -0.392 -5.223 -8.451 1.00 97.12 169 VAL A CA 1
ATOM 1299 C C . VAL A 1 169 ? -1.167 -4.766 -7.214 1.00 97.12 169 VAL A C 1
ATOM 1301 O O . VAL A 1 169 ? -2.058 -5.488 -6.764 1.00 97.12 169 VAL A O 1
ATOM 1304 N N . PHE A 1 170 ? -0.914 -3.548 -6.718 1.00 96.12 170 PHE A N 1
ATOM 1305 C CA . PHE A 1 170 ? -1.657 -2.991 -5.582 1.00 96.12 170 PHE A CA 1
ATOM 1306 C C . PHE A 1 170 ? -3.156 -2.857 -5.889 1.00 96.12 170 PHE A C 1
ATOM 1308 O O . PHE A 1 170 ? -3.986 -3.254 -5.075 1.00 96.12 170 PHE A O 1
ATOM 1315 N N . ALA A 1 171 ? -3.530 -2.374 -7.077 1.00 94.44 171 ALA A N 1
ATOM 1316 C CA . ALA A 1 171 ? -4.936 -2.247 -7.461 1.00 94.44 171 ALA A CA 1
ATOM 1317 C C . ALA A 1 171 ? -5.655 -3.610 -7.550 1.00 94.44 171 ALA A C 1
ATOM 1319 O O . ALA A 1 171 ? -6.840 -3.706 -7.237 1.00 94.44 171 ALA A O 1
ATOM 1320 N N . SER A 1 172 ? -4.944 -4.676 -7.935 1.00 94.88 172 SER A N 1
ATOM 1321 C CA . SER A 1 172 ? -5.521 -6.017 -8.097 1.00 94.88 172 SER A CA 1
ATOM 1322 C C . SER A 1 172 ? -5.855 -6.723 -6.778 1.00 94.88 172 SER A C 1
ATOM 1324 O O . SER A 1 172 ? -6.778 -7.538 -6.737 1.00 94.88 172 SER A O 1
ATOM 1326 N N . ALA A 1 173 ? -5.162 -6.388 -5.684 1.00 90.25 173 ALA A N 1
ATOM 1327 C CA . ALA A 1 173 ? -5.301 -7.082 -4.402 1.00 90.25 173 ALA A CA 1
ATOM 1328 C C . ALA A 1 173 ? -6.709 -6.986 -3.782 1.00 90.25 173 ALA A C 1
ATOM 1330 O O . ALA A 1 173 ? -7.047 -7.784 -2.905 1.00 90.25 173 ALA A O 1
ATOM 1331 N N . SER A 1 174 ? -7.536 -6.035 -4.238 1.00 82.44 174 SER A N 1
ATOM 1332 C CA . SER A 1 174 ? -8.948 -5.891 -3.848 1.00 82.44 174 SER A CA 1
ATOM 1333 C C . SER A 1 174 ? -9.163 -5.862 -2.324 1.00 82.44 174 SER A C 1
ATOM 1335 O O . SER A 1 174 ? -10.129 -6.422 -1.799 1.00 82.44 174 SER A O 1
ATOM 1337 N N . THR A 1 175 ? -8.241 -5.235 -1.587 1.00 86.38 175 THR A N 1
ATOM 1338 C CA . THR A 1 175 ? -8.377 -5.038 -0.141 1.00 86.38 175 THR A CA 1
ATOM 1339 C C . THR A 1 175 ? -9.249 -3.806 0.133 1.00 86.38 175 THR A C 1
ATOM 1341 O O . THR A 1 175 ? -8.914 -2.720 -0.342 1.00 86.38 175 THR A O 1
ATOM 1344 N N . PRO A 1 176 ? -10.343 -3.932 0.910 1.00 86.94 176 PRO A N 1
ATOM 1345 C CA . PRO A 1 176 ? -11.131 -2.783 1.352 1.00 86.94 176 PRO A CA 1
ATOM 1346 C C . PRO A 1 176 ? -10.274 -1.738 2.072 1.00 86.94 176 PRO A C 1
ATOM 1348 O O . PRO A 1 176 ? -9.367 -2.095 2.816 1.00 86.94 176 PRO A O 1
ATOM 1351 N N . GLY A 1 177 ? -10.562 -0.456 1.844 1.00 89.06 177 GLY A N 1
ATOM 1352 C CA . GLY A 1 177 ? -9.823 0.650 2.461 1.00 89.06 177 GLY A CA 1
ATOM 1353 C C . GLY A 1 177 ? -8.427 0.893 1.878 1.00 89.06 177 GLY A C 1
ATOM 1354 O O . GLY A 1 177 ? -7.756 1.823 2.316 1.00 89.06 177 GLY A O 1
ATOM 1355 N N . VAL A 1 178 ? -7.980 0.111 0.885 1.00 92.38 178 VAL A N 1
ATOM 1356 C CA . VAL A 1 178 ? -6.699 0.349 0.212 1.00 92.38 178 VAL A CA 1
ATOM 1357 C C . VAL A 1 178 ? -6.903 1.077 -1.110 1.00 92.38 178 VAL A C 1
ATOM 1359 O O . VAL A 1 178 ? -7.654 0.648 -1.984 1.00 92.38 178 VAL A O 1
ATOM 1362 N N . HIS A 1 179 ? -6.189 2.184 -1.262 1.00 95.25 179 HIS A N 1
ATOM 1363 C CA . HIS A 1 179 ? -6.226 3.051 -2.428 1.00 95.25 179 HIS A CA 1
ATOM 1364 C C . HIS A 1 179 ? -4.854 3.122 -3.093 1.00 95.25 179 HIS A C 1
ATOM 1366 O O . HIS A 1 179 ? -3.819 3.046 -2.433 1.00 95.25 179 HIS A O 1
ATOM 1372 N N . VAL A 1 180 ? -4.853 3.317 -4.409 1.00 96.88 180 VAL A N 1
ATOM 1373 C CA . VAL A 1 180 ? -3.642 3.506 -5.211 1.00 96.88 180 VAL A CA 1
ATOM 1374 C C . VAL A 1 180 ? -3.774 4.825 -5.955 1.00 96.88 180 VAL A C 1
ATOM 1376 O O . VAL A 1 180 ? -4.789 5.060 -6.613 1.00 96.88 180 VAL A O 1
ATOM 1379 N N . LYS A 1 181 ? -2.783 5.709 -5.825 1.00 97.31 181 LYS A N 1
ATOM 1380 C CA . LYS A 1 181 ? -2.806 7.043 -6.434 1.00 97.31 181 LYS A CA 1
ATOM 1381 C C . LYS A 1 181 ? -1.463 7.410 -7.052 1.00 97.31 181 LYS A C 1
ATOM 1383 O O . LYS A 1 181 ? -0.415 6.918 -6.649 1.00 97.31 181 LYS A O 1
ATOM 1388 N N . VAL A 1 182 ? -1.525 8.326 -8.010 1.00 97.44 182 VAL A N 1
ATOM 1389 C CA . VAL A 1 182 ? -0.362 9.025 -8.558 1.00 97.44 182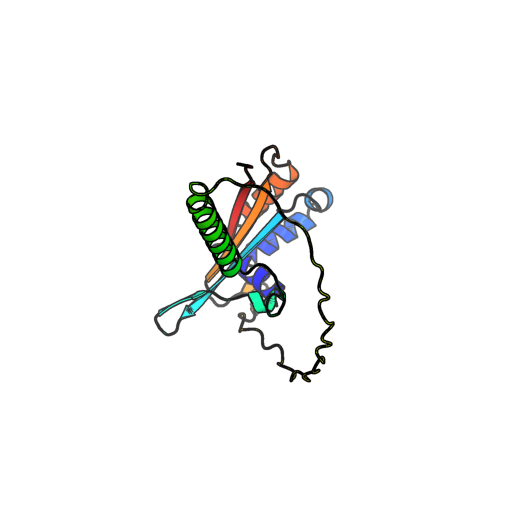 VAL A CA 1
ATOM 1390 C C . VAL A 1 182 ? -0.534 10.497 -8.214 1.00 97.44 182 VAL A C 1
ATOM 1392 O O . VAL A 1 182 ? -1.581 11.075 -8.509 1.00 97.44 182 VAL A O 1
ATOM 1395 N N . CYS A 1 183 ? 0.449 11.080 -7.538 1.00 97.50 183 CYS A N 1
ATOM 1396 C CA . CYS A 1 183 ? 0.437 12.468 -7.100 1.00 97.50 183 CYS A CA 1
ATOM 1397 C C . CYS A 1 183 ? 1.380 13.285 -7.983 1.00 97.50 183 CYS A C 1
ATOM 1399 O O . CYS A 1 183 ? 2.592 13.105 -7.909 1.00 97.50 183 CYS A O 1
ATOM 1401 N N . ASN A 1 184 ? 0.829 14.174 -8.809 1.00 95.94 184 ASN A N 1
ATOM 1402 C CA . ASN A 1 184 ? 1.630 15.077 -9.631 1.00 95.94 184 ASN A CA 1
ATOM 1403 C C . ASN A 1 184 ? 1.884 16.377 -8.863 1.00 95.94 184 ASN A C 1
ATOM 1405 O O . ASN A 1 184 ? 0.938 17.090 -8.527 1.00 95.94 184 ASN A O 1
ATOM 1409 N N . VAL A 1 185 ? 3.151 16.687 -8.617 1.00 95.12 185 VAL A N 1
ATOM 1410 C CA . VAL A 1 185 ? 3.592 17.940 -8.008 1.00 95.12 185 VAL A CA 1
ATOM 1411 C C . VAL A 1 185 ? 3.822 18.955 -9.121 1.00 95.12 185 VAL A C 1
ATOM 1413 O O . VAL A 1 185 ? 4.613 18.719 -10.036 1.00 95.12 185 VAL A O 1
ATOM 1416 N N . ILE A 1 186 ? 3.096 20.067 -9.051 1.00 92.12 186 ILE A N 1
ATOM 1417 C CA . ILE A 1 186 ? 3.225 21.193 -9.974 1.00 92.12 186 ILE A CA 1
ATOM 1418 C C . ILE A 1 186 ? 3.916 22.346 -9.249 1.00 92.12 186 ILE A C 1
ATOM 1420 O O . ILE A 1 186 ? 3.502 22.715 -8.152 1.00 92.12 186 ILE A O 1
ATOM 1424 N N . ASP A 1 187 ? 4.960 22.898 -9.861 1.00 86.00 187 ASP A N 1
ATOM 1425 C CA . ASP A 1 187 ? 5.548 24.156 -9.408 1.00 86.00 187 ASP A CA 1
ATOM 1426 C C . ASP A 1 187 ? 4.648 25.300 -9.904 1.00 86.00 187 ASP A C 1
ATOM 1428 O O . ASP A 1 187 ? 4.240 25.301 -11.071 1.00 86.00 187 ASP A O 1
ATOM 1432 N N . LEU A 1 188 ? 4.284 26.217 -9.002 1.00 73.75 188 LEU A N 1
ATOM 1433 C CA . LEU A 1 188 ? 3.434 27.383 -9.284 1.00 73.75 188 LEU A CA 1
ATOM 1434 C C . LEU A 1 188 ? 4.265 28.626 -9.608 1.00 73.75 188 LEU A C 1
ATOM 1436 O O . LEU A 1 188 ? 5.321 28.815 -8.962 1.00 73.75 188 LEU A O 1
#

Radius of gyration: 26.41 Å; Cα contacts (8 Å, |Δi|>4): 189; chains: 1; bounding box: 50×84×52 Å

Solvent-accessible surface area (backbone atoms only — not comparable to full-atom values): 11856 Å² total; per-residue (Å²): 105,57,69,57,52,53,48,56,27,47,30,51,52,31,51,51,48,53,52,50,50,39,73,75,40,41,89,68,56,77,48,47,69,63,78,40,78,48,74,50,41,29,43,66,38,96,85,64,60,71,39,77,59,82,53,48,67,65,76,57,49,69,84,49,100,71,81,61,63,66,60,52,51,52,49,53,53,51,52,53,52,50,52,57,57,52,61,72,56,73,81,68,83,93,80,87,89,85,84,89,82,92,79,87,85,79,88,77,86,78,81,84,79,83,74,82,75,74,84,75,70,90,70,75,77,86,67,73,74,65,41,77,53,98,90,40,62,40,63,61,90,72,49,50,44,29,25,36,41,28,34,75,29,52,76,87,54,73,85,48,70,50,33,52,52,43,54,50,54,66,62,66,34,71,39,78,51,53,45,76,48,76,46,74,45,73,89,130

Sequence (188 aa):
SVLQAVSACAGGRMLSTVLRTMALDYGYFHSGMPDLLLMRAFQPSKSGGWNLVDFSEWLGEAGGDYFDDREMERRALAAAAEDLSRQDSLHTATKAPSVKNQKKARRGAGQMKKGVGEDRGFHPPPVPVMSVGNGVISCPDDWLYEMCVVEVKGHNDRLFEKQRAWLAVFASASTPGVHVKVCNVIDL

Organism: NCBI:txid3111310

InterPro domains:
  IPR014883 VRR-NUC domain [PF08774] (146-185)
  IPR033315 Fanconi-associated nuclease 1-like [PTHR15749] (3-185)

Nearest PDB structures (foldseek):
  4rib-assembly1_A  TM=8.029E-01  e=8.558E-03  Homo sapiens
  4rib-assembly2_B  TM=8.027E-01  e=9.138E-03  Homo sapiens
  4ry3-assembly1_A  TM=6.405E-01  e=6.169E-03  Homo sapiens
  4rid-assembly2_B  TM=5.946E-01  e=3.653E-03  Homo sapiens
  4ria-assembly2_B  TM=6.339E-01  e=7.032E-03  Homo sapiens

pLDDT: mean 73.11, std 22.58, range [30.31, 98.31]

Foldseek 3Di:
DVVLQLCAQCFPLNVCLLVVVCVVCVVLQVDLFADDKDKWKWAADPVGDTDTDDCCLVVVVVPDDPDPVVVVVVVVVVVVVVVVVVVVVVPDDDDDDDDDDDDDDDDDDDDDDPDPDDCPDPDDDDQAPQDCDPNTRDGPPRMDMAMEREHEAEPPGDRDPSNVVNLVSSVPSPDPRYYYYYHYDYDD

Secondary structure (DSSP, 8-state):
-HHHHHHHHHHHHHHHHHHHHHHH-HHHHTS---SEEEEEEEEEPTTSSEEEPP-HHHHT-TT-----HHHHHHHHHHHHHHHHHHHTTTTS--------------------------------------EEETTEEE--TT-EEEEEEEEEE-TT----HHHHHHHHHHHHT--TTEEEEEEE----

Mean predicted aligned error: 16.02 Å